Protein AF-A0A3Z9IPI2-F1 (afdb_monomer_lite)

Structure (mmCIF, N/CA/C/O backbone):
data_AF-A0A3Z9IPI2-F1
#
_entry.id   AF-A0A3Z9IPI2-F1
#
loop_
_atom_site.group_PDB
_atom_site.id
_atom_site.type_symbol
_atom_site.label_atom_id
_atom_site.label_alt_id
_atom_site.label_comp_id
_atom_site.label_asym_id
_atom_site.label_entity_id
_atom_site.label_seq_id
_atom_site.pdbx_PDB_ins_code
_atom_site.Cartn_x
_atom_site.Cartn_y
_atom_site.Cartn_z
_atom_site.occupancy
_atom_site.B_iso_or_equiv
_atom_site.auth_seq_id
_atom_site.auth_comp_id
_atom_site.auth_asym_id
_atom_site.auth_atom_id
_atom_site.pdbx_PDB_model_num
ATOM 1 N N . MET A 1 1 ? -36.699 -10.453 28.124 1.00 57.06 1 MET A N 1
ATOM 2 C CA . MET A 1 1 ? -35.575 -10.765 29.010 1.00 57.06 1 MET A CA 1
ATOM 3 C C . MET A 1 1 ? -35.566 -9.688 30.056 1.00 57.06 1 MET A C 1
ATOM 5 O O . MET A 1 1 ? -35.134 -8.573 29.776 1.00 57.06 1 MET A O 1
ATOM 9 N N . ASP A 1 2 ? -36.198 -9.991 31.180 1.00 74.12 2 ASP A N 1
ATOM 10 C CA . ASP A 1 2 ? -36.151 -9.128 32.355 1.00 74.12 2 ASP A CA 1
ATOM 11 C C . ASP A 1 2 ? -34.847 -9.438 33.110 1.00 74.12 2 ASP A C 1
ATOM 13 O O . ASP A 1 2 ? -34.292 -10.525 32.966 1.00 74.12 2 ASP A O 1
ATOM 17 N N . PHE A 1 3 ? -34.318 -8.503 33.904 1.00 66.81 3 PHE A N 1
ATOM 18 C CA . PHE A 1 3 ? -33.079 -8.728 34.677 1.00 66.81 3 PHE A CA 1
ATOM 19 C C . PHE A 1 3 ? -33.194 -9.870 35.711 1.00 66.81 3 PHE A C 1
ATOM 21 O O . PHE A 1 3 ? -32.184 -10.277 36.277 1.00 66.81 3 PHE A O 1
ATOM 28 N N . ASP A 1 4 ? -34.400 -10.401 35.919 1.00 78.38 4 ASP A N 1
ATOM 29 C CA . ASP A 1 4 ? -34.689 -11.570 36.752 1.00 78.38 4 ASP A CA 1
ATOM 30 C C . ASP A 1 4 ? -34.514 -12.914 36.000 1.00 78.38 4 ASP A C 1
ATOM 32 O O . ASP A 1 4 ? -34.610 -13.970 36.620 1.00 78.38 4 ASP A O 1
ATOM 36 N N . ASP A 1 5 ? -34.258 -12.895 34.682 1.00 83.44 5 ASP A N 1
ATOM 37 C CA . ASP A 1 5 ? -33.975 -14.093 33.863 1.00 83.44 5 ASP A CA 1
ATOM 38 C C . ASP A 1 5 ? -32.482 -14.501 33.886 1.00 83.44 5 ASP A C 1
ATOM 40 O O . ASP A 1 5 ? -32.097 -15.485 33.250 1.00 83.44 5 ASP A O 1
ATOM 44 N N . LEU A 1 6 ? -31.620 -13.749 34.585 1.00 80.38 6 LEU A N 1
ATOM 45 C CA . LEU A 1 6 ? -30.199 -14.079 3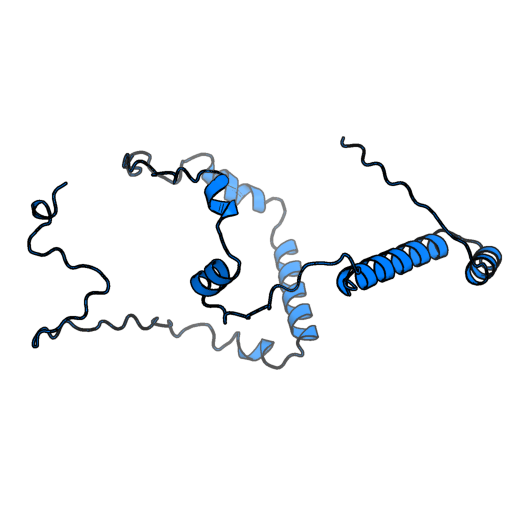4.740 1.00 80.38 6 LEU A CA 1
ATOM 46 C C . LEU A 1 6 ? -30.016 -15.175 35.805 1.00 80.38 6 LEU A C 1
ATOM 48 O O . LEU A 1 6 ? -30.617 -15.088 36.878 1.00 80.38 6 LEU A O 1
ATOM 52 N N . PRO A 1 7 ? -29.189 -16.202 35.543 1.00 81.94 7 PRO A N 1
ATOM 53 C CA . PRO A 1 7 ? -28.890 -17.216 36.544 1.00 81.94 7 PRO A CA 1
ATOM 54 C C . PRO A 1 7 ? -28.131 -16.594 37.731 1.00 81.94 7 PRO A C 1
ATOM 56 O O . PRO A 1 7 ? -27.409 -15.611 37.574 1.00 81.94 7 PRO A O 1
ATOM 59 N N . GLU A 1 8 ? -28.330 -17.138 38.937 1.00 73.94 8 GLU A N 1
ATOM 60 C CA . GLU A 1 8 ? -27.801 -16.564 40.192 1.00 73.94 8 GLU A CA 1
ATOM 61 C C . GLU A 1 8 ? -26.263 -16.490 40.245 1.00 73.94 8 GLU A C 1
ATOM 63 O O . GLU A 1 8 ? -25.717 -15.722 41.034 1.00 73.94 8 GLU A O 1
ATOM 68 N N . ASP A 1 9 ? -25.571 -17.269 39.415 1.00 76.69 9 ASP A N 1
ATOM 69 C CA . ASP A 1 9 ? -24.115 -17.304 39.259 1.00 76.69 9 ASP A CA 1
ATOM 70 C C . ASP A 1 9 ? -23.604 -16.441 38.091 1.00 76.69 9 ASP A C 1
ATOM 72 O O . ASP A 1 9 ? -22.409 -16.440 37.803 1.00 76.69 9 ASP A O 1
ATOM 76 N N . ALA A 1 10 ? -24.479 -15.688 37.416 1.00 79.88 10 ALA A N 1
ATOM 77 C CA . ALA A 1 10 ? -24.066 -14.753 36.379 1.00 79.88 10 ALA A CA 1
ATOM 78 C C . ALA A 1 10 ? -23.276 -13.588 36.990 1.00 79.88 10 ALA A C 1
ATOM 80 O O . ALA A 1 10 ? -23.817 -12.730 37.691 1.00 79.88 10 ALA A O 1
ATOM 81 N N . GLU A 1 11 ? -21.988 -13.519 36.667 1.00 76.62 11 GLU A N 1
ATOM 82 C CA . GLU A 1 11 ? -21.107 -12.433 37.077 1.00 76.62 11 GLU A CA 1
ATOM 83 C C . GLU A 1 11 ? -20.781 -11.523 35.889 1.00 76.62 11 GLU A C 1
ATOM 85 O O . GLU A 1 11 ? -20.404 -11.977 34.809 1.00 76.62 11 GLU A O 1
ATOM 90 N N . PHE A 1 12 ? -20.914 -10.209 36.078 1.00 76.25 12 PHE A N 1
ATOM 91 C CA . PHE A 1 12 ? -20.581 -9.237 35.038 1.00 76.25 12 PHE A CA 1
ATOM 92 C C . PHE A 1 12 ? -19.067 -8.998 34.979 1.00 76.25 12 PHE A C 1
ATOM 94 O O . PHE A 1 12 ? -18.446 -8.615 35.977 1.00 76.25 12 PHE A O 1
ATOM 101 N N . LEU A 1 13 ? -18.490 -9.137 33.783 1.00 69.00 13 LEU A N 1
ATOM 102 C CA . LEU A 1 13 ? -17.119 -8.715 33.491 1.00 69.00 13 LEU A CA 1
ATOM 103 C C . LEU A 1 13 ? -16.944 -7.224 33.832 1.00 69.00 13 LEU A C 1
ATOM 105 O O . LEU A 1 13 ? -17.722 -6.378 33.394 1.00 69.00 13 LEU A O 1
ATOM 109 N N . GLY A 1 14 ? -15.932 -6.908 34.643 1.00 64.06 14 GLY A N 1
ATOM 110 C CA . GLY A 1 14 ? -15.634 -5.545 35.100 1.00 64.06 14 GLY A CA 1
ATOM 111 C C . GLY A 1 14 ? -16.243 -5.149 36.451 1.00 64.06 14 GLY A C 1
ATOM 112 O O . GLY A 1 14 ? -15.967 -4.050 36.934 1.00 64.06 14 GLY A O 1
ATOM 113 N N . GLN A 1 15 ? -17.023 -6.015 37.111 1.00 75.25 15 GLN A N 1
ATOM 114 C CA . GLN A 1 15 ? -17.424 -5.760 38.497 1.00 75.25 15 GLN A CA 1
ATOM 115 C C . GLN A 1 15 ? -16.245 -5.964 39.454 1.00 75.25 15 GLN A C 1
ATOM 117 O O . GLN A 1 15 ? -15.692 -7.056 39.573 1.00 75.25 15 GLN A O 1
ATOM 122 N N . ALA A 1 16 ? -15.882 -4.903 40.177 1.00 65.88 16 ALA A N 1
ATOM 123 C CA . ALA A 1 16 ? -14.925 -4.987 41.270 1.00 65.88 16 ALA A CA 1
ATOM 124 C C . ALA A 1 16 ? -15.478 -5.913 42.364 1.00 65.88 16 ALA A C 1
ATOM 126 O O . ALA A 1 16 ? -16.497 -5.616 42.995 1.00 65.88 16 ALA A O 1
ATOM 127 N N . LYS A 1 17 ? -14.804 -7.045 42.584 1.00 71.00 17 LYS A N 1
ATOM 128 C CA . LYS A 1 17 ? -15.119 -7.996 43.652 1.00 71.00 17 LYS A CA 1
ATOM 129 C C . LYS A 1 17 ? -14.807 -7.357 45.002 1.00 71.00 17 LYS A C 1
ATOM 131 O O . LYS A 1 17 ? -13.679 -7.390 45.481 1.00 71.00 17 LYS A O 1
ATOM 136 N N . TYR A 1 18 ? -15.813 -6.758 45.625 1.00 55.59 18 TYR A N 1
ATOM 137 C CA . TYR A 1 18 ? -15.756 -6.384 47.033 1.00 55.59 18 TYR A CA 1
ATOM 138 C C . TYR A 1 18 ? -16.350 -7.523 47.849 1.00 55.59 18 TYR A C 1
ATOM 140 O O . TYR A 1 18 ? -17.496 -7.409 48.256 1.00 55.59 18 TYR A O 1
ATOM 148 N N . ASN A 1 19 ? -15.625 -8.630 48.018 1.00 50.12 19 ASN A N 1
ATOM 149 C CA . ASN A 1 19 ? -15.772 -9.530 49.164 1.00 50.12 19 ASN A CA 1
ATOM 150 C C . ASN A 1 19 ? -14.578 -10.491 49.234 1.00 50.12 19 ASN A C 1
ATOM 152 O O . ASN A 1 19 ? -14.117 -11.016 48.226 1.00 50.12 19 ASN A O 1
ATOM 156 N N . GLU A 1 20 ? -14.065 -10.631 50.451 1.00 52.72 20 GLU A N 1
ATOM 157 C CA . GLU A 1 20 ? -12.902 -11.420 50.846 1.00 52.72 20 GLU A CA 1
ATOM 158 C C . GLU A 1 20 ? -13.179 -12.931 50.733 1.00 52.72 20 GLU A C 1
ATOM 160 O O . GLU A 1 20 ? -14.292 -13.376 51.003 1.00 52.72 20 GLU A O 1
ATOM 165 N N . GLU A 1 21 ? -12.127 -13.695 50.412 1.00 48.34 21 GLU A N 1
ATOM 166 C CA . GLU A 1 21 ? -12.046 -15.170 50.411 1.00 48.34 21 GLU A CA 1
ATOM 167 C C . GLU A 1 21 ? -12.639 -15.918 49.200 1.00 48.34 21 GLU A C 1
ATOM 169 O O . GLU A 1 21 ? -13.504 -16.779 49.326 1.00 48.34 21 GLU A O 1
ATOM 174 N N . SER A 1 22 ? -12.046 -15.714 48.024 1.00 46.75 22 SER A N 1
ATOM 175 C CA . SER A 1 22 ? -11.887 -16.806 47.058 1.00 46.75 22 SER A CA 1
ATOM 176 C C . SER A 1 22 ? -10.495 -16.725 46.449 1.00 46.75 22 SER A C 1
ATOM 178 O O . SER A 1 22 ? -10.200 -15.919 45.570 1.00 46.75 22 SER A O 1
ATOM 180 N N . GLU A 1 23 ? -9.624 -17.561 46.997 1.00 47.50 23 GLU A N 1
ATOM 181 C CA . GLU A 1 23 ? -8.324 -17.951 46.470 1.00 47.50 23 GLU A CA 1
ATOM 182 C C . GLU A 1 23 ? -8.559 -18.774 45.187 1.00 47.50 23 GLU A C 1
ATOM 184 O O . GLU A 1 23 ? -8.281 -19.967 45.126 1.00 47.50 23 GLU A O 1
ATOM 189 N N . GLU A 1 24 ? -9.166 -18.157 44.171 1.00 49.09 24 GLU A N 1
ATOM 190 C CA . GLU A 1 24 ? -9.170 -18.695 42.819 1.00 49.09 24 GLU A CA 1
ATOM 191 C C . GLU A 1 24 ? -7.861 -18.265 42.188 1.00 49.09 24 GLU A C 1
ATOM 193 O O . GLU A 1 24 ? -7.643 -17.105 41.841 1.00 49.09 24 GLU A O 1
ATOM 198 N N . VAL A 1 25 ? -6.958 -19.241 42.197 1.00 48.62 25 VAL A N 1
ATOM 199 C CA . VAL A 1 25 ? -5.714 -19.318 41.450 1.00 48.62 25 VAL A CA 1
ATOM 200 C C . VAL A 1 25 ? -5.831 -18.447 40.204 1.00 48.62 25 VAL A C 1
ATOM 202 O O . VAL A 1 25 ? -6.473 -18.819 39.225 1.00 48.62 25 VAL A O 1
ATOM 205 N N . LEU A 1 26 ? -5.193 -17.277 40.259 1.00 49.31 26 LEU A N 1
ATOM 206 C CA . LEU A 1 26 ? -4.694 -16.628 39.065 1.00 49.31 26 LEU A CA 1
ATOM 207 C C . LEU A 1 26 ? -3.731 -17.649 38.456 1.00 49.31 26 LEU A C 1
ATOM 209 O O . LEU A 1 26 ? -2.540 -17.653 38.764 1.00 49.31 26 LEU A O 1
ATOM 213 N N . GLU A 1 27 ? -4.252 -18.565 37.639 1.00 51.34 27 GLU A N 1
ATOM 214 C CA . GLU A 1 27 ? -3.486 -19.115 36.535 1.00 51.34 27 GLU A CA 1
ATOM 215 C C . GLU A 1 27 ? -3.218 -17.908 35.650 1.00 51.34 27 GLU A C 1
ATOM 217 O O . GLU A 1 27 ? -3.956 -17.557 34.733 1.00 51.34 27 GLU A O 1
ATOM 222 N N . GLU A 1 28 ? -2.189 -17.176 36.064 1.00 47.09 28 GLU A N 1
ATOM 223 C CA . GLU A 1 28 ? -1.481 -16.201 35.284 1.00 47.09 28 GLU A CA 1
ATOM 224 C C . GLU A 1 28 ? -1.054 -16.993 34.049 1.00 47.09 28 GLU A C 1
ATOM 226 O O . GLU A 1 28 ? -0.053 -17.712 34.068 1.00 47.09 28 GLU A O 1
ATOM 231 N N . PHE A 1 29 ? -1.871 -16.941 32.991 1.00 49.88 29 PHE A N 1
ATOM 232 C CA . PHE A 1 29 ? -1.493 -17.358 31.648 1.00 49.88 29 PHE A CA 1
ATOM 233 C C . PHE A 1 29 ? -0.414 -16.384 31.173 1.00 49.88 29 PHE A C 1
ATOM 235 O O . PHE A 1 29 ? -0.602 -15.565 30.276 1.00 49.88 29 PHE A O 1
ATOM 242 N N . THR A 1 30 ? 0.730 -16.438 31.845 1.00 54.62 30 THR A N 1
ATOM 243 C CA . THR A 1 30 ? 1.979 -15.965 31.302 1.00 54.62 30 THR A CA 1
ATOM 244 C C . THR A 1 30 ? 2.236 -16.856 30.094 1.00 54.62 30 THR A C 1
ATOM 246 O O . THR A 1 30 ? 2.129 -18.082 30.210 1.00 54.62 30 THR A O 1
ATOM 249 N N . PRO A 1 31 ? 2.469 -16.279 28.907 1.00 57.41 31 PRO A N 1
ATOM 250 C CA . PRO A 1 31 ? 2.804 -17.078 27.744 1.00 57.41 31 PRO A CA 1
ATOM 251 C C . PRO A 1 31 ? 4.009 -17.953 28.100 1.00 57.41 31 PRO A C 1
ATOM 253 O O . PRO A 1 31 ? 5.092 -17.446 28.396 1.00 57.41 31 PRO A O 1
ATOM 256 N N . VAL A 1 32 ? 3.799 -19.270 28.126 1.00 64.81 32 VAL A N 1
ATOM 257 C CA . VAL A 1 32 ? 4.884 -20.241 28.243 1.00 64.81 32 VAL A CA 1
ATOM 258 C C . VAL A 1 32 ? 5.595 -20.221 26.901 1.00 64.81 32 VAL A C 1
ATOM 260 O O . VAL A 1 32 ? 5.095 -20.755 25.914 1.00 64.81 32 VAL A O 1
ATOM 263 N N . VAL A 1 33 ? 6.734 -19.536 26.859 1.00 62.03 33 VAL A N 1
ATOM 264 C CA . VAL A 1 33 ? 7.689 -19.670 25.763 1.00 62.03 33 VAL A CA 1
ATOM 265 C C . VAL A 1 33 ? 8.272 -21.072 25.888 1.00 62.03 33 VAL A C 1
ATOM 267 O O . VAL A 1 33 ? 8.915 -21.388 26.889 1.00 62.03 33 VAL A O 1
ATOM 270 N N . GLU A 1 34 ? 7.995 -21.934 24.913 1.00 55.25 34 GLU A N 1
ATOM 271 C CA . GLU A 1 34 ? 8.754 -23.170 24.753 1.00 55.25 34 GLU A CA 1
ATOM 272 C C . GLU A 1 34 ? 10.218 -22.772 24.493 1.00 55.25 34 GLU A C 1
ATOM 274 O O . GLU A 1 34 ? 10.551 -22.246 23.432 1.00 55.25 34 GLU A O 1
ATOM 279 N N . GLU A 1 35 ? 11.093 -22.962 25.486 1.00 57.84 35 GLU A N 1
ATOM 280 C CA . GLU A 1 35 ? 12.538 -23.015 25.261 1.00 57.84 35 GLU A CA 1
ATOM 281 C C . GLU A 1 35 ? 12.810 -24.270 24.431 1.00 57.84 35 GLU A C 1
ATOM 283 O O . GLU A 1 35 ? 12.898 -25.363 24.981 1.00 57.84 35 GLU A O 1
ATOM 288 N N . ASP A 1 36 ? 12.845 -24.126 23.108 1.00 51.72 36 ASP A N 1
ATOM 289 C CA . ASP A 1 36 ? 13.863 -24.740 22.255 1.00 51.72 36 ASP A CA 1
ATOM 290 C C . ASP A 1 36 ? 13.687 -24.287 20.791 1.00 51.72 36 ASP A C 1
ATOM 292 O O . ASP A 1 36 ? 12.584 -24.293 20.257 1.00 51.72 36 ASP A O 1
ATOM 296 N N . VAL A 1 37 ? 14.824 -23.949 20.158 1.00 51.19 37 VAL A N 1
ATOM 297 C CA . VAL A 1 37 ? 15.099 -23.521 18.759 1.00 51.19 37 VAL A CA 1
ATOM 298 C C . VAL A 1 37 ? 15.124 -22.028 18.375 1.00 51.19 37 VAL A C 1
ATOM 300 O O . VAL A 1 37 ? 15.155 -21.731 17.183 1.00 51.19 37 VAL A O 1
ATOM 303 N N . GLN A 1 38 ? 15.236 -21.077 19.310 1.00 47.78 38 GLN A N 1
ATOM 304 C CA . GLN A 1 38 ? 15.584 -19.679 18.947 1.00 47.78 38 GLN A CA 1
ATOM 305 C C . GLN A 1 38 ? 17.039 -19.273 19.224 1.00 47.78 38 GLN A C 1
ATOM 307 O O . GLN A 1 38 ? 17.545 -18.369 18.559 1.00 47.78 38 GLN A O 1
ATOM 312 N N . ASP A 1 39 ? 17.761 -19.994 20.085 1.00 46.78 39 ASP A N 1
ATOM 313 C CA . ASP A 1 39 ? 19.138 -19.630 20.462 1.00 46.78 39 ASP A CA 1
ATOM 314 C C . ASP A 1 39 ? 20.170 -19.731 19.318 1.00 46.78 39 ASP A C 1
ATOM 316 O O . ASP A 1 39 ? 21.265 -19.187 19.434 1.00 46.78 39 ASP A O 1
ATOM 320 N N . GLU A 1 40 ? 19.848 -20.381 18.192 1.00 50.16 40 GLU A N 1
ATOM 321 C CA . GLU A 1 40 ? 20.731 -20.410 17.011 1.00 50.16 40 GLU A CA 1
ATOM 322 C C . GLU A 1 40 ? 20.325 -19.428 15.895 1.00 50.16 40 GLU A C 1
ATOM 324 O O . GLU A 1 40 ? 21.133 -19.179 14.999 1.00 50.16 40 GLU A O 1
ATOM 329 N N . MET A 1 41 ? 19.121 -18.835 15.929 1.00 51.50 41 MET A N 1
ATOM 330 C CA . MET A 1 41 ? 18.674 -17.878 14.896 1.00 51.50 41 MET A CA 1
ATOM 331 C C . MET A 1 41 ? 18.856 -16.409 15.301 1.00 51.50 41 MET A C 1
ATOM 333 O O . MET A 1 41 ? 19.066 -15.559 14.431 1.00 51.50 41 MET A O 1
ATOM 337 N N . ASP A 1 42 ? 18.844 -16.105 16.601 1.00 49.47 42 ASP A N 1
ATOM 338 C CA . ASP A 1 42 ? 18.964 -14.726 17.096 1.00 49.47 42 ASP A CA 1
ATOM 339 C C . ASP A 1 42 ? 20.399 -14.170 17.037 1.00 49.47 42 ASP A C 1
ATOM 341 O O . ASP A 1 42 ? 20.606 -12.956 16.966 1.00 49.47 42 ASP A O 1
ATOM 345 N N . ASP A 1 43 ? 21.420 -15.030 17.003 1.00 52.75 43 ASP A N 1
ATOM 346 C CA . ASP A 1 43 ? 22.822 -14.586 17.057 1.00 52.75 43 ASP A CA 1
ATOM 347 C C . ASP A 1 43 ? 23.389 -14.189 15.672 1.00 52.75 43 ASP A C 1
ATOM 349 O O . ASP A 1 43 ? 24.386 -13.466 15.581 1.00 52.75 43 ASP A O 1
ATOM 353 N N . PHE A 1 44 ? 22.742 -14.609 14.572 1.00 55.56 44 PHE A N 1
ATOM 354 C CA . PHE A 1 44 ? 23.207 -14.315 13.206 1.00 55.56 44 PHE A CA 1
ATOM 355 C C . PHE A 1 44 ? 22.700 -12.965 12.674 1.00 55.56 44 PHE A C 1
ATOM 357 O O . PHE A 1 44 ? 23.429 -12.255 11.982 1.00 55.56 44 PHE A O 1
ATOM 364 N N . THR A 1 45 ? 21.473 -12.573 13.030 1.00 56.91 45 THR A N 1
ATOM 365 C CA . THR A 1 45 ? 20.823 -11.355 12.509 1.00 56.91 45 THR A CA 1
ATOM 366 C C . THR A 1 45 ? 21.014 -10.131 13.410 1.00 56.91 45 THR A C 1
ATOM 368 O O . THR A 1 45 ? 21.037 -9.003 12.918 1.00 56.91 45 THR A O 1
ATOM 371 N N . SER A 1 46 ? 21.238 -10.330 14.713 1.00 62.81 46 SER A N 1
ATOM 372 C 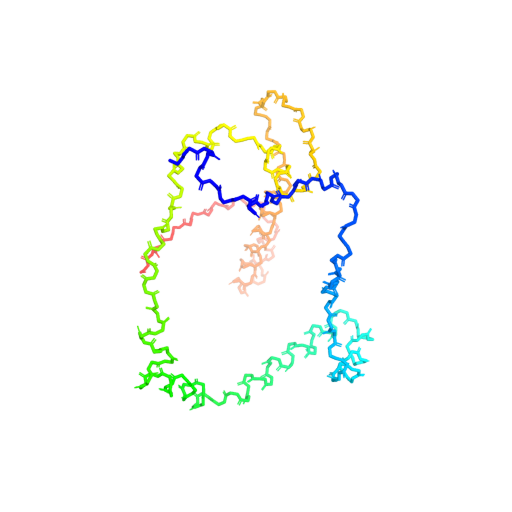CA . SER A 1 46 ? 21.332 -9.254 15.715 1.00 62.81 46 SER A CA 1
ATOM 373 C C . SER A 1 46 ? 22.587 -8.373 15.613 1.00 62.81 46 SER A C 1
ATOM 375 O O . SER A 1 46 ? 22.630 -7.288 16.195 1.00 62.81 46 SER A O 1
ATOM 377 N N . ASN A 1 47 ? 23.605 -8.797 14.853 1.00 69.12 47 ASN A N 1
ATOM 378 C CA . ASN A 1 47 ? 24.858 -8.054 14.653 1.00 69.12 47 ASN A CA 1
ATOM 379 C C . ASN A 1 47 ? 24.973 -7.375 13.272 1.00 69.12 47 ASN A C 1
ATOM 381 O O . ASN A 1 47 ? 25.989 -6.732 12.987 1.00 69.12 47 ASN A O 1
ATOM 385 N N . LEU A 1 48 ? 23.966 -7.510 12.404 1.00 71.62 48 LEU A N 1
ATOM 386 C CA . LEU A 1 48 ? 23.974 -6.932 11.060 1.00 71.62 48 LEU A CA 1
ATOM 387 C C . LEU A 1 48 ? 23.416 -5.503 11.063 1.00 71.62 48 LEU A C 1
ATOM 389 O O . LEU A 1 48 ? 22.576 -5.126 11.877 1.00 71.62 48 LEU A O 1
ATOM 393 N N . SER A 1 49 ? 23.888 -4.672 10.128 1.00 85.31 49 SER A N 1
ATOM 394 C CA . SER A 1 49 ? 23.223 -3.396 9.847 1.00 85.31 49 SER A CA 1
ATOM 395 C C . SER A 1 49 ? 21.804 -3.672 9.347 1.00 85.31 49 SER A C 1
ATOM 397 O O . SER A 1 49 ? 21.606 -4.643 8.626 1.00 85.31 49 SER A O 1
ATOM 399 N N . THR A 1 50 ? 20.835 -2.793 9.621 1.00 86.50 50 THR A N 1
ATOM 400 C CA . THR A 1 50 ? 19.458 -2.911 9.097 1.00 86.50 50 THR A CA 1
ATOM 401 C C . THR A 1 50 ? 19.426 -3.176 7.587 1.00 86.50 50 THR A C 1
ATOM 403 O O . THR A 1 50 ? 18.615 -3.959 7.108 1.00 86.50 50 THR A O 1
ATOM 406 N N . GLN A 1 51 ? 20.342 -2.572 6.821 1.00 91.00 51 GLN A N 1
ATOM 407 C CA . GLN A 1 51 ? 20.441 -2.817 5.381 1.00 91.00 51 GLN A CA 1
ATOM 408 C C . GLN A 1 51 ? 20.930 -4.239 5.051 1.00 91.00 51 GLN A C 1
ATOM 410 O O . GLN A 1 51 ? 20.465 -4.833 4.080 1.00 91.00 51 GLN A O 1
ATOM 415 N N . ASP A 1 52 ? 21.866 -4.776 5.833 1.00 89.69 52 ASP A N 1
ATOM 416 C CA . ASP A 1 52 ? 22.394 -6.129 5.646 1.00 89.69 52 ASP A CA 1
ATOM 417 C C . ASP A 1 52 ? 21.383 -7.184 6.113 1.00 89.69 52 ASP A C 1
ATOM 419 O O . ASP A 1 52 ? 21.221 -8.195 5.439 1.00 89.69 52 ASP A O 1
ATOM 423 N N . GLN A 1 53 ? 20.629 -6.897 7.177 1.00 92.31 53 GLN A N 1
ATOM 424 C CA . GLN A 1 53 ? 19.506 -7.715 7.634 1.00 92.31 53 GLN A CA 1
ATOM 425 C C . GLN A 1 53 ? 18.440 -7.853 6.538 1.00 92.31 53 GLN A C 1
ATOM 427 O O . GLN A 1 53 ? 18.092 -8.967 6.161 1.00 92.31 53 GLN A O 1
ATOM 432 N N . ILE A 1 54 ? 18.003 -6.732 5.948 1.00 90.81 54 ILE A N 1
ATOM 433 C CA . ILE A 1 54 ? 17.039 -6.738 4.832 1.00 90.81 54 ILE A CA 1
ATOM 434 C C . ILE A 1 54 ? 17.592 -7.523 3.635 1.00 90.81 54 ILE A C 1
ATOM 436 O O . ILE A 1 54 ? 16.859 -8.223 2.943 1.00 90.81 54 ILE A O 1
ATOM 440 N N . LYS A 1 55 ? 18.894 -7.409 3.358 1.00 92.75 55 LYS A N 1
ATOM 441 C CA . LYS A 1 55 ? 19.527 -8.101 2.232 1.00 92.75 55 LYS A CA 1
ATOM 442 C C . LYS A 1 55 ? 19.582 -9.613 2.434 1.00 92.75 55 LYS A C 1
ATOM 444 O O . LYS A 1 55 ? 19.405 -10.351 1.469 1.00 92.75 55 LYS A O 1
ATOM 449 N N . GLU A 1 56 ? 19.862 -10.054 3.652 1.00 87.12 56 GLU A N 1
ATOM 450 C CA . GLU A 1 56 ? 19.881 -11.467 4.009 1.00 87.12 56 GLU A CA 1
ATOM 451 C C . GLU A 1 56 ? 18.472 -12.064 3.988 1.00 87.12 56 GLU A C 1
ATOM 453 O O . GLU A 1 56 ? 18.270 -13.116 3.389 1.00 87.12 56 GLU A O 1
ATOM 458 N N . GLU A 1 57 ? 17.480 -11.343 4.510 1.00 86.31 57 GLU A N 1
ATOM 459 C CA . GLU A 1 57 ? 16.071 -11.740 4.449 1.00 86.31 57 GLU A CA 1
ATOM 460 C C . GLU A 1 57 ? 15.565 -11.855 2.997 1.00 86.31 57 GLU A C 1
ATOM 462 O O . GLU A 1 57 ? 14.967 -12.860 2.616 1.00 86.31 57 GLU A O 1
ATOM 467 N N . LEU A 1 58 ? 15.881 -10.878 2.136 1.00 89.75 58 LEU A N 1
ATOM 468 C CA . LEU A 1 58 ? 15.536 -10.938 0.709 1.00 89.75 58 LEU A CA 1
ATOM 469 C C . LEU A 1 58 ? 16.220 -12.102 -0.020 1.00 89.75 58 LEU A C 1
ATOM 471 O O . LEU A 1 58 ? 15.631 -12.674 -0.934 1.00 89.75 58 LEU A O 1
ATOM 475 N N . ALA A 1 59 ? 17.448 -12.461 0.365 1.00 86.69 59 ALA A N 1
ATOM 476 C CA . ALA A 1 59 ? 18.143 -13.609 -0.212 1.00 86.69 59 ALA A CA 1
ATOM 477 C C . ALA A 1 59 ? 17.486 -14.941 0.190 1.00 86.69 59 ALA A C 1
ATOM 479 O O . ALA A 1 59 ? 17.413 -15.848 -0.636 1.00 86.69 59 ALA A O 1
ATOM 480 N N . GLN A 1 60 ? 16.964 -15.043 1.417 1.00 86.25 60 GLN A N 1
ATOM 481 C CA . GLN A 1 60 ? 16.203 -16.212 1.871 1.00 86.25 60 GLN A CA 1
ATOM 482 C C . GLN A 1 60 ? 14.880 -16.364 1.107 1.00 86.25 60 GLN A C 1
ATOM 484 O O . GLN A 1 60 ? 14.508 -17.476 0.738 1.00 86.25 60 GLN A O 1
ATOM 489 N N . LEU A 1 61 ? 14.185 -15.258 0.814 1.00 84.25 61 LEU A N 1
ATOM 490 C CA . LEU A 1 61 ? 12.972 -15.281 -0.014 1.00 84.25 61 LEU A CA 1
ATOM 491 C C . LEU A 1 61 ? 13.256 -15.723 -1.458 1.00 84.25 61 LEU A C 1
ATOM 493 O O . LEU A 1 61 ? 12.473 -16.484 -2.020 1.00 84.25 61 LEU A O 1
ATOM 497 N N . ASP A 1 62 ? 14.377 -15.285 -2.040 1.00 81.06 62 ASP A N 1
ATOM 498 C CA . ASP A 1 62 ? 14.801 -15.708 -3.381 1.00 81.06 62 ASP A CA 1
ATOM 499 C C . ASP A 1 62 ? 15.124 -17.217 -3.394 1.00 81.06 62 ASP A C 1
ATOM 501 O O . ASP A 1 62 ? 14.684 -17.938 -4.284 1.00 81.06 62 ASP A O 1
ATOM 505 N N . GLU A 1 63 ? 15.804 -17.744 -2.365 1.00 78.69 63 GLU A N 1
ATOM 506 C CA . GLU A 1 63 ? 16.055 -19.189 -2.215 1.00 78.69 63 GLU A CA 1
ATOM 507 C C . GLU A 1 63 ? 14.761 -20.011 -2.075 1.00 78.69 63 GLU A C 1
ATOM 509 O O . GLU A 1 63 ? 14.642 -21.076 -2.687 1.00 78.69 63 GLU A O 1
ATOM 514 N N . LEU A 1 64 ? 13.770 -19.513 -1.326 1.00 74.06 64 LEU A N 1
ATOM 515 C CA . LEU A 1 64 ? 12.451 -20.145 -1.215 1.00 74.06 64 LEU A CA 1
ATOM 516 C C . LEU A 1 64 ? 11.722 -20.204 -2.568 1.00 74.06 64 LEU A C 1
ATOM 518 O O . LEU A 1 64 ? 11.067 -21.210 -2.853 1.00 74.06 64 LEU A O 1
ATOM 522 N N . ASP A 1 65 ? 11.875 -19.186 -3.419 1.00 68.38 65 ASP A N 1
ATOM 523 C CA . ASP A 1 65 ? 11.280 -19.150 -4.764 1.00 68.38 65 ASP A CA 1
ATOM 524 C C . ASP A 1 65 ? 11.928 -20.184 -5.706 1.00 68.38 65 ASP A C 1
ATOM 526 O O . ASP A 1 65 ? 11.245 -20.829 -6.499 1.00 68.38 65 ASP A O 1
ATOM 530 N N . TYR A 1 66 ? 13.234 -20.450 -5.559 1.00 66.00 66 TYR A N 1
ATOM 531 C CA . TYR A 1 66 ? 13.905 -21.545 -6.280 1.00 66.00 66 TYR A CA 1
ATOM 532 C C . TYR A 1 66 ? 13.617 -22.941 -5.700 1.00 66.00 66 TYR A C 1
ATOM 534 O O . TYR A 1 66 ? 13.769 -23.934 -6.413 1.00 66.00 66 TYR A O 1
ATOM 542 N N . GLY A 1 67 ? 13.237 -23.047 -4.420 1.00 59.09 67 GLY A N 1
ATOM 543 C CA . GLY A 1 67 ? 12.879 -24.311 -3.761 1.00 59.09 67 GLY A CA 1
ATOM 544 C C . GLY A 1 67 ? 11.464 -24.804 -4.087 1.00 59.09 67 GLY A C 1
ATOM 545 O O . GLY A 1 67 ? 11.173 -25.999 -3.967 1.00 59.09 67 GLY A O 1
ATOM 546 N N . ILE A 1 68 ? 10.589 -23.903 -4.535 1.00 58.75 68 ILE A N 1
ATOM 547 C CA . ILE A 1 68 ? 9.263 -24.222 -5.059 1.00 58.75 68 ILE A CA 1
ATOM 548 C C . ILE A 1 68 ? 9.390 -24.380 -6.575 1.00 58.75 68 ILE A C 1
ATOM 550 O O . ILE A 1 68 ? 9.099 -23.479 -7.358 1.00 58.75 68 ILE A O 1
ATOM 554 N N . ASP A 1 69 ? 9.794 -25.573 -7.016 1.00 59.44 69 ASP A N 1
ATOM 555 C CA . ASP A 1 69 ? 9.545 -25.974 -8.400 1.00 59.44 69 ASP A CA 1
ATOM 556 C C . ASP A 1 69 ? 8.052 -25.728 -8.696 1.00 59.44 69 ASP A C 1
ATOM 558 O O . ASP A 1 69 ? 7.180 -26.177 -7.938 1.00 59.44 69 ASP A O 1
ATOM 562 N N . SER A 1 70 ? 7.733 -25.040 -9.799 1.00 58.53 70 SER A N 1
ATOM 563 C CA . SER A 1 70 ? 6.350 -24.710 -10.206 1.00 58.53 70 SER A CA 1
ATOM 564 C C . SER A 1 70 ? 5.406 -25.920 -10.235 1.00 58.53 70 SER A C 1
ATOM 566 O O . SER A 1 70 ? 4.186 -25.778 -10.187 1.00 58.53 70 SER A O 1
ATOM 568 N N . ASP A 1 71 ? 5.978 -27.121 -10.300 1.00 57.44 71 ASP A N 1
ATOM 569 C CA . ASP A 1 71 ? 5.291 -28.406 -10.353 1.00 57.44 71 ASP A CA 1
ATOM 570 C C . ASP A 1 71 ? 4.858 -28.944 -8.971 1.00 57.44 71 ASP A C 1
ATOM 572 O O . ASP A 1 71 ? 4.063 -29.888 -8.912 1.00 57.44 71 ASP A O 1
ATOM 576 N N . ASN A 1 72 ? 5.361 -28.383 -7.862 1.00 56.22 72 ASN A N 1
ATOM 577 C CA . ASN A 1 72 ? 4.983 -28.758 -6.492 1.00 56.22 72 ASN A CA 1
ATOM 578 C C . ASN A 1 72 ? 4.045 -27.750 -5.813 1.00 56.22 72 ASN A C 1
ATOM 580 O O . ASN A 1 72 ? 3.278 -28.170 -4.949 1.00 56.22 72 ASN A O 1
ATOM 584 N N . SER A 1 73 ? 4.025 -26.470 -6.214 1.00 57.06 73 SER A N 1
ATOM 585 C CA . SER A 1 73 ? 3.116 -25.486 -5.591 1.00 57.06 73 SER A CA 1
ATOM 586 C C . SER A 1 73 ? 1.639 -25.827 -5.821 1.00 57.06 73 SER A C 1
ATOM 588 O O . SER A 1 73 ? 0.813 -25.681 -4.924 1.00 57.06 73 SER A O 1
ATOM 590 N N . SER A 1 74 ? 1.308 -26.363 -7.003 1.00 56.53 74 SER A N 1
ATOM 591 C CA . SER A 1 74 ? -0.062 -26.780 -7.321 1.00 56.53 74 SER A CA 1
ATOM 592 C C . SER A 1 74 ? -0.452 -28.101 -6.657 1.00 56.53 74 SER A C 1
ATOM 594 O O . SER A 1 74 ? -1.599 -28.241 -6.255 1.00 56.53 74 SER A O 1
ATOM 596 N N . LYS A 1 75 ? 0.471 -29.060 -6.482 1.00 58.94 75 LYS A N 1
ATOM 597 C CA . LYS A 1 75 ? 0.135 -30.382 -5.910 1.00 58.94 75 LYS A CA 1
ATOM 598 C C . LYS A 1 75 ? -0.344 -30.305 -4.465 1.00 58.94 75 LYS A C 1
ATOM 600 O O . LYS A 1 75 ? -1.288 -30.999 -4.120 1.00 58.94 75 LYS A O 1
ATOM 605 N N . VAL A 1 76 ? 0.254 -29.425 -3.660 1.00 60.56 76 VAL A N 1
ATOM 606 C CA . VAL A 1 76 ? -0.148 -29.242 -2.255 1.00 60.56 76 VAL A CA 1
ATOM 607 C C . VAL A 1 76 ? -1.605 -28.783 -2.152 1.00 60.56 76 VAL A C 1
ATOM 609 O O . VAL A 1 76 ? -2.296 -29.176 -1.226 1.00 60.56 76 VAL A O 1
ATOM 612 N N . LEU A 1 77 ? -2.094 -27.994 -3.115 1.00 63.69 77 LEU A N 1
ATOM 613 C CA . LEU A 1 77 ? -3.482 -27.523 -3.150 1.00 63.69 77 LEU A CA 1
ATOM 614 C C . LEU A 1 77 ? -4.438 -28.481 -3.877 1.00 63.69 77 LEU A C 1
ATOM 616 O O . LEU A 1 77 ? -5.635 -28.432 -3.609 1.00 63.69 77 LEU A O 1
ATOM 620 N N . GLU A 1 78 ? -3.952 -29.329 -4.792 1.00 64.31 78 GLU A N 1
ATOM 621 C CA . GLU A 1 78 ? -4.770 -30.374 -5.434 1.00 64.31 78 GLU A CA 1
ATOM 622 C C . GLU A 1 78 ? -5.209 -31.444 -4.421 1.00 64.31 78 GLU A C 1
ATOM 624 O O . GLU A 1 78 ? -6.365 -31.858 -4.458 1.00 64.31 78 GLU A O 1
ATOM 629 N N . ASP A 1 79 ? -4.347 -31.818 -3.467 1.00 65.12 79 ASP A N 1
ATOM 630 C CA . ASP A 1 79 ? -4.668 -32.820 -2.436 1.00 65.12 79 ASP A CA 1
ATOM 631 C C . ASP A 1 79 ? -5.856 -32.398 -1.537 1.00 65.12 79 ASP A C 1
ATOM 633 O O . ASP A 1 79 ? -6.563 -33.250 -1.003 1.00 65.12 79 ASP A O 1
ATOM 637 N N . PHE A 1 80 ? -6.135 -31.092 -1.420 1.00 66.06 80 PHE A N 1
ATOM 638 C CA . PHE A 1 80 ? -7.272 -30.543 -0.665 1.00 66.06 80 PHE A CA 1
ATOM 639 C C . PHE A 1 80 ? -8.543 -30.313 -1.504 1.00 66.06 80 PHE A C 1
ATOM 641 O O . PHE A 1 80 ? -9.548 -29.838 -0.975 1.00 66.06 80 PHE A O 1
ATOM 648 N N . LYS A 1 81 ? -8.525 -30.600 -2.815 1.00 67.75 81 LYS A N 1
ATOM 649 C CA . LYS A 1 81 ? -9.714 -30.460 -3.680 1.00 67.75 81 LYS A CA 1
ATOM 650 C C . LYS A 1 81 ? -10.624 -31.680 -3.651 1.00 67.75 81 LYS A C 1
ATOM 652 O O . LYS A 1 81 ? -11.828 -31.532 -3.852 1.00 67.75 81 LYS A O 1
ATOM 657 N N . ASP A 1 82 ? -10.048 -32.862 -3.457 1.00 72.56 82 ASP A N 1
ATOM 658 C C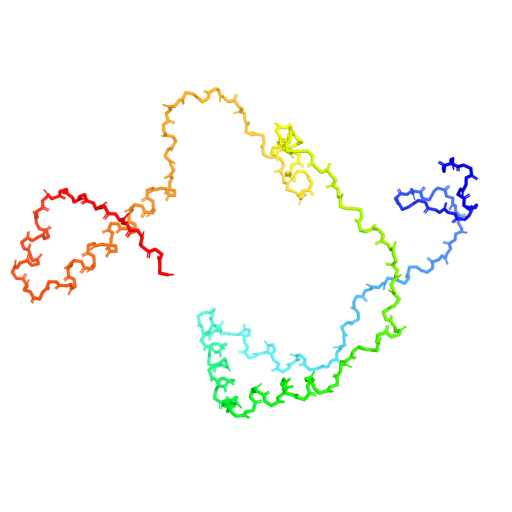A . ASP A 1 82 ? -10.773 -34.128 -3.577 1.00 72.56 82 ASP A CA 1
ATOM 659 C C . ASP A 1 82 ? -11.527 -34.510 -2.293 1.00 72.56 82 ASP A C 1
ATOM 661 O O . ASP A 1 82 ? -12.518 -35.240 -2.365 1.00 72.56 82 ASP A O 1
ATOM 665 N N . GLU A 1 83 ? -11.115 -33.988 -1.133 1.00 66.94 83 GLU A N 1
ATOM 666 C CA . GLU A 1 83 ? -11.764 -34.256 0.151 1.00 66.94 83 GLU A CA 1
ATOM 667 C C . GLU A 1 83 ? -11.926 -32.947 0.946 1.00 66.94 83 GLU A C 1
ATOM 669 O O . GLU A 1 83 ? -10.930 -32.273 1.225 1.00 66.94 83 GLU A O 1
ATOM 674 N N . PRO A 1 84 ? -13.164 -32.529 1.287 1.00 68.69 84 PRO A N 1
ATOM 675 C CA . PRO A 1 84 ? -13.367 -31.359 2.128 1.00 68.69 84 PRO A CA 1
ATOM 676 C C . PRO A 1 84 ? -12.701 -31.605 3.485 1.00 68.69 84 PRO A C 1
ATOM 678 O O . PRO A 1 84 ? -12.973 -32.593 4.159 1.00 68.69 84 PRO A O 1
ATOM 681 N N . ILE A 1 85 ? -11.813 -30.692 3.879 1.00 70.50 85 ILE A N 1
ATOM 682 C CA . ILE A 1 85 ? -11.019 -30.779 5.119 1.00 70.50 85 ILE A CA 1
ATOM 683 C C . ILE A 1 85 ? -11.918 -30.684 6.369 1.00 70.50 85 ILE A C 1
ATOM 685 O O . ILE A 1 85 ? -11.511 -31.048 7.469 1.00 70.50 85 ILE A O 1
ATOM 689 N N . LEU A 1 86 ? -13.143 -30.183 6.197 1.00 66.81 86 LEU A N 1
ATOM 690 C CA . LEU A 1 86 ? -14.130 -29.980 7.248 1.00 66.81 86 LEU A CA 1
ATOM 691 C C . LEU A 1 86 ? -15.284 -30.973 7.061 1.00 66.81 86 LEU A C 1
ATOM 693 O O . LEU A 1 86 ? -15.860 -31.053 5.976 1.00 66.81 86 LEU A O 1
ATOM 697 N N . ASP A 1 87 ? -15.620 -31.724 8.114 1.00 67.12 87 ASP A N 1
ATOM 698 C CA . ASP A 1 87 ? -16.830 -32.550 8.144 1.00 67.12 87 ASP A CA 1
ATOM 699 C C . ASP A 1 87 ? -18.033 -31.615 8.315 1.00 67.12 87 ASP A C 1
ATOM 701 O O . ASP A 1 87 ? -18.191 -30.969 9.352 1.00 67.12 87 ASP A O 1
ATOM 705 N N . ASP A 1 88 ? -18.904 -31.546 7.306 1.00 63.00 88 ASP A N 1
ATOM 706 C CA . ASP A 1 88 ? -20.123 -30.723 7.324 1.00 63.00 88 ASP A CA 1
ATOM 707 C C . ASP A 1 88 ? -21.053 -31.047 8.515 1.00 63.00 88 ASP A C 1
ATOM 709 O O . ASP A 1 88 ? -21.999 -30.310 8.786 1.00 63.00 88 ASP A O 1
ATOM 713 N N . LYS A 1 89 ? -20.818 -32.156 9.232 1.00 65.44 89 LYS A N 1
ATOM 714 C CA . LYS A 1 89 ? -21.514 -32.501 10.481 1.00 65.44 89 LYS A CA 1
ATOM 715 C C . LYS A 1 89 ? -21.010 -31.765 11.721 1.00 65.44 89 LYS A C 1
ATOM 717 O O . LYS A 1 89 ? -21.769 -31.685 12.682 1.00 65.44 89 LYS A O 1
ATOM 722 N N . GLU A 1 90 ? -19.762 -31.297 11.729 1.00 59.09 90 GLU A N 1
ATOM 723 C CA . GLU A 1 90 ? -19.180 -30.506 12.827 1.00 59.09 90 GLU A CA 1
ATOM 724 C C . GLU A 1 90 ? -19.368 -29.001 12.623 1.00 59.09 90 GLU A C 1
ATOM 726 O O . GLU A 1 90 ? -19.227 -28.221 13.564 1.00 59.09 90 GLU A O 1
ATOM 731 N N . LEU A 1 91 ? -19.771 -28.589 11.419 1.00 55.31 91 LEU A N 1
ATOM 732 C CA . LEU A 1 91 ? -20.400 -27.295 11.204 1.00 55.31 91 LEU A CA 1
ATOM 733 C C . LEU A 1 91 ? -21.811 -27.354 11.795 1.00 55.31 91 LEU A C 1
ATOM 735 O O . LEU A 1 91 ? -22.805 -27.455 11.074 1.00 55.31 91 LEU A O 1
ATOM 739 N N . GLU A 1 92 ? -21.907 -27.299 13.128 1.00 53.59 92 GLU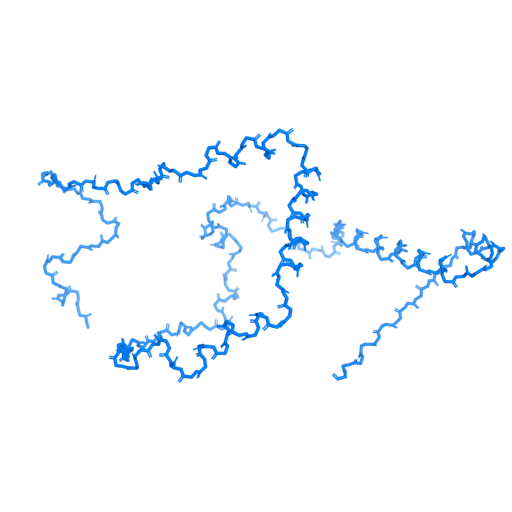 A N 1
ATOM 740 C CA . GLU A 1 92 ? -23.132 -26.832 13.760 1.00 53.59 92 GLU A CA 1
ATOM 741 C C . GLU A 1 92 ? -23.475 -25.519 13.063 1.00 53.59 92 GLU A C 1
ATOM 743 O O . GLU A 1 92 ? -22.753 -24.525 13.170 1.00 53.59 92 GLU A O 1
ATOM 748 N N . THR A 1 93 ? -24.574 -25.514 12.311 1.00 58.19 93 THR A N 1
ATOM 749 C CA . THR A 1 93 ? -25.258 -24.284 11.949 1.00 58.19 93 THR A CA 1
ATOM 750 C C . THR A 1 93 ? -25.810 -23.736 13.257 1.00 58.19 93 THR A C 1
ATOM 752 O O . THR A 1 93 ? -27.007 -23.832 13.524 1.00 58.19 93 THR A O 1
ATOM 755 N N . ASN A 1 94 ? -24.930 -23.244 14.130 1.00 56.75 94 ASN A N 1
ATOM 756 C CA . ASN A 1 94 ? -25.325 -22.309 15.148 1.00 56.75 94 ASN A CA 1
ATOM 757 C C . ASN A 1 94 ? -25.886 -21.151 14.339 1.00 56.75 94 ASN A C 1
ATOM 759 O O . ASN A 1 94 ? -25.161 -20.363 13.737 1.00 56.75 94 ASN A O 1
ATOM 763 N N . GLU A 1 95 ? -27.213 -21.125 14.259 1.00 59.06 95 GLU A N 1
ATOM 764 C CA . GLU A 1 95 ? -28.018 -19.996 13.820 1.00 59.06 95 GLU A CA 1
ATOM 765 C C . GLU A 1 95 ? -27.844 -18.842 14.825 1.00 59.06 95 GLU A C 1
ATOM 767 O O . GLU A 1 95 ? -28.815 -18.185 15.195 1.00 59.06 95 GLU A O 1
ATOM 772 N N . GLU A 1 96 ? -26.617 -18.605 15.310 1.00 60.62 96 GLU A N 1
ATOM 773 C CA . GLU A 1 96 ? -26.232 -17.325 15.866 1.00 60.62 96 GLU A CA 1
ATOM 774 C C . GLU A 1 96 ? -26.438 -16.342 14.729 1.00 60.62 96 GLU A C 1
ATOM 776 O O . GLU A 1 96 ? -25.645 -16.216 13.795 1.00 60.62 96 GLU A O 1
ATOM 781 N N . GLU A 1 97 ? -27.615 -15.726 14.775 1.00 59.25 97 GLU A N 1
ATOM 782 C CA . GLU A 1 97 ? -27.963 -14.543 14.034 1.00 59.25 97 GLU A CA 1
ATOM 783 C C . GLU A 1 97 ? -26.787 -13.593 14.215 1.00 59.25 97 GLU A C 1
ATOM 785 O O . GLU A 1 97 ? -26.599 -13.008 15.280 1.00 59.25 97 GLU A O 1
ATOM 790 N N . VAL A 1 98 ? -25.936 -13.508 13.190 1.00 60.66 98 VAL A N 1
ATOM 791 C CA . VAL A 1 98 ? -24.903 -12.489 13.117 1.00 60.66 98 VAL A CA 1
ATOM 792 C C . VAL A 1 98 ? -25.679 -11.185 13.115 1.00 60.66 98 VAL A C 1
ATOM 794 O O . VAL A 1 98 ? -26.213 -10.772 12.085 1.00 60.66 98 VAL A O 1
ATOM 797 N N . VAL A 1 99 ? -25.832 -10.590 14.299 1.00 67.19 99 VAL A N 1
ATOM 798 C CA . VAL A 1 99 ? -26.507 -9.314 14.480 1.00 67.19 99 VAL A CA 1
ATOM 799 C C . VAL A 1 99 ? -25.611 -8.296 13.807 1.00 67.19 99 VAL A C 1
ATOM 801 O O . VAL A 1 99 ? -24.689 -7.759 14.412 1.00 67.19 99 VAL A O 1
ATOM 804 N N . VAL A 1 100 ? -25.846 -8.077 12.515 1.00 69.31 100 VAL A N 1
ATOM 805 C CA . VAL A 1 100 ? -25.209 -7.003 11.770 1.00 69.31 100 VAL A CA 1
ATOM 806 C C . VAL A 1 100 ? -25.729 -5.716 12.400 1.00 69.31 100 VAL A C 1
ATOM 808 O O . VAL A 1 100 ? -26.936 -5.457 12.319 1.00 69.31 100 VAL A O 1
ATOM 811 N N . PRO A 1 101 ? -24.875 -4.912 13.055 1.00 71.06 101 PRO A N 1
ATOM 812 C CA . PRO A 1 101 ? -25.311 -3.646 13.607 1.00 71.06 101 PRO A CA 1
ATOM 813 C C . PRO A 1 101 ? -25.874 -2.807 12.460 1.00 71.06 101 PRO A C 1
ATOM 815 O O . PRO A 1 101 ? -25.175 -2.503 11.492 1.00 71.06 101 PRO A O 1
ATOM 818 N N . ASN A 1 102 ? -27.161 -2.474 12.539 1.00 72.38 102 ASN A N 1
ATOM 819 C CA . ASN A 1 102 ? -27.794 -1.579 11.583 1.00 72.38 102 ASN A CA 1
ATOM 820 C C . ASN A 1 102 ? -27.367 -0.147 11.921 1.00 72.38 102 ASN A C 1
ATOM 822 O O . ASN A 1 102 ? -28.080 0.579 12.612 1.00 72.38 102 ASN A O 1
ATOM 826 N N . LEU A 1 103 ? -26.153 0.203 11.499 1.00 72.19 103 LEU A N 1
ATOM 827 C CA . LEU A 1 103 ? -25.608 1.546 11.621 1.00 72.19 103 LEU A CA 1
ATOM 828 C C . LEU A 1 103 ? -26.300 2.425 10.585 1.00 72.19 103 LEU A C 1
ATOM 830 O O . LEU A 1 103 ? -26.213 2.179 9.377 1.00 72.19 103 LEU A O 1
ATOM 834 N N . ASN A 1 104 ? -27.005 3.452 11.052 1.00 75.56 104 ASN A N 1
ATOM 835 C CA . ASN A 1 104 ? -27.552 4.443 10.145 1.00 75.56 104 ASN A CA 1
ATOM 836 C C . ASN A 1 104 ? -26.396 5.329 9.682 1.00 75.56 104 ASN A C 1
ATOM 838 O O . ASN A 1 104 ? -25.521 5.694 10.461 1.00 75.56 104 ASN A O 1
ATOM 842 N N . ILE A 1 105 ? -26.403 5.727 8.412 1.00 72.69 105 ILE A N 1
ATOM 843 C CA . ILE A 1 105 ? -25.356 6.592 7.836 1.00 72.69 105 ILE A CA 1
ATOM 844 C C . ILE A 1 105 ? -25.212 7.906 8.634 1.00 72.69 105 ILE A C 1
ATOM 846 O O . ILE A 1 105 ? -24.128 8.472 8.699 1.00 72.69 105 ILE A O 1
ATOM 850 N N . SER A 1 106 ? -26.287 8.347 9.296 1.00 77.12 106 SER A N 1
ATOM 851 C CA . SER A 1 106 ? -26.315 9.523 10.171 1.00 77.12 106 SER A CA 1
ATOM 852 C C . SER A 1 106 ? -25.508 9.386 11.461 1.00 77.12 106 SER A C 1
ATOM 854 O O . SER A 1 106 ? -25.181 10.398 12.071 1.00 77.12 106 SER A O 1
ATOM 856 N N . ASP A 1 107 ? -25.210 8.166 11.909 1.00 75.75 107 ASP A N 1
ATOM 857 C CA . ASP A 1 107 ? -24.514 7.943 13.181 1.00 75.75 107 ASP A CA 1
ATOM 858 C C . ASP A 1 107 ? -23.048 8.414 13.083 1.00 75.75 107 ASP A C 1
ATOM 860 O O . ASP A 1 107 ? -22.461 8.876 14.063 1.00 75.75 107 ASP A O 1
ATOM 864 N N . PHE A 1 108 ? -22.492 8.414 11.864 1.00 82.56 108 PHE A N 1
ATOM 865 C CA . PHE A 1 108 ? -21.173 8.967 11.556 1.00 82.56 108 PHE A CA 1
ATOM 866 C C . PHE A 1 108 ? -21.151 10.504 11.497 1.00 82.56 108 PHE A C 1
ATOM 868 O O . PHE A 1 108 ? -20.104 11.090 11.748 1.00 82.56 108 PHE A O 1
ATOM 875 N N . ASP A 1 109 ? -22.282 11.174 11.228 1.00 80.31 109 ASP A N 1
ATOM 876 C CA . ASP A 1 109 ? -22.343 12.648 11.174 1.00 80.31 109 ASP A CA 1
ATOM 877 C C . ASP A 1 109 ? -22.125 13.285 12.558 1.00 80.31 109 ASP A C 1
ATOM 879 O O . ASP A 1 109 ? -21.707 14.441 12.673 1.00 80.31 109 ASP A O 1
ATOM 883 N N . THR A 1 110 ? -22.434 12.542 13.624 1.00 83.56 110 THR A N 1
ATOM 884 C CA . THR A 1 110 ? -22.267 12.990 15.012 1.00 83.56 110 THR A CA 1
ATOM 885 C C . THR A 1 110 ? -20.959 12.542 15.653 1.00 83.56 110 THR A C 1
ATOM 887 O O . THR A 1 110 ? -20.640 13.033 16.735 1.00 83.56 110 THR A O 1
ATOM 890 N N . LEU A 1 111 ? -20.211 11.641 15.009 1.00 87.25 111 LEU A N 1
ATOM 891 C CA . LEU A 1 111 ? -18.993 11.056 15.561 1.00 87.25 111 LEU A CA 1
ATOM 892 C C . LEU A 1 111 ? -17.859 12.089 15.550 1.00 87.25 111 LEU A C 1
ATOM 894 O O . LEU A 1 111 ? -17.481 12.599 14.492 1.00 87.25 111 LEU A O 1
ATOM 898 N N . LYS A 1 112 ? -17.329 12.430 16.728 1.00 89.06 112 LYS A N 1
ATOM 899 C CA . LYS A 1 112 ? -16.200 13.358 16.845 1.00 89.06 112 LYS A CA 1
ATOM 900 C C . LYS A 1 112 ? -14.879 12.604 16.763 1.00 89.06 112 LYS A C 1
ATOM 902 O O . LYS A 1 112 ? -14.762 11.480 17.236 1.00 89.06 112 LYS A O 1
ATOM 907 N N . GLU A 1 113 ? -13.863 13.251 16.196 1.00 85.81 113 GLU A N 1
ATOM 908 C CA . GLU A 1 113 ? -12.496 12.711 16.140 1.00 85.81 113 GLU A CA 1
ATOM 909 C C . GLU A 1 113 ? -11.955 12.397 17.544 1.00 85.81 113 GLU A C 1
ATOM 911 O O . GLU A 1 113 ? -11.292 11.382 17.727 1.00 85.81 113 GLU A O 1
ATOM 916 N N . SER A 1 114 ? -12.319 13.203 18.550 1.00 88.81 114 SER A N 1
ATOM 917 C CA . SER A 1 114 ? -11.987 12.949 19.958 1.00 88.81 114 SER A CA 1
ATOM 918 C C . SER A 1 114 ? -12.510 11.606 20.459 1.00 88.81 114 SER A C 1
ATOM 920 O O . SER A 1 114 ? -11.797 10.900 21.163 1.00 88.81 114 SER A O 1
ATOM 922 N N . ASP A 1 115 ? -13.732 11.240 20.066 1.00 89.38 115 ASP A N 1
ATOM 923 C CA . ASP A 1 115 ? -14.383 10.005 20.509 1.00 89.38 115 ASP A CA 1
ATOM 924 C C . ASP A 1 115 ? -13.702 8.785 19.864 1.00 89.38 115 ASP A C 1
ATOM 926 O O . ASP A 1 115 ? -13.602 7.721 20.472 1.00 89.38 115 ASP A O 1
ATOM 930 N N . ILE A 1 116 ? -13.184 8.951 18.639 1.00 90.94 116 ILE A N 1
ATOM 931 C CA . ILE A 1 116 ? -12.389 7.935 17.935 1.00 90.94 116 ILE A CA 1
ATOM 932 C C . ILE A 1 116 ? -11.025 7.765 18.613 1.00 90.94 116 ILE A C 1
ATOM 934 O O . ILE A 1 116 ? -10.619 6.636 18.874 1.00 90.94 116 ILE A O 1
ATOM 938 N N . GLN A 1 117 ? -10.338 8.867 18.931 1.00 93.81 117 GLN A N 1
ATOM 939 C CA . GLN A 1 117 ? -9.046 8.840 19.627 1.00 93.81 117 GLN A CA 1
ATOM 940 C C . GLN A 1 117 ? -9.166 8.164 20.996 1.00 93.81 117 GLN A C 1
ATOM 942 O O . GLN A 1 117 ? -8.375 7.280 21.317 1.00 93.81 117 GLN A O 1
ATOM 947 N N . GLU A 1 118 ? -10.201 8.509 21.765 1.00 89.00 118 GLU A N 1
ATOM 948 C CA . GLU A 1 118 ? -10.477 7.892 23.064 1.00 89.00 118 GLU A CA 1
ATOM 949 C C . GLU A 1 118 ? -10.742 6.384 22.934 1.00 89.00 118 GLU A C 1
ATOM 951 O O . GLU A 1 118 ? -10.165 5.590 23.679 1.00 89.00 118 GLU A O 1
ATOM 956 N N . ALA A 1 119 ? -11.551 5.966 21.953 1.00 90.25 119 ALA A N 1
ATOM 957 C CA . ALA A 1 119 ? -11.834 4.553 21.703 1.00 90.25 119 ALA A CA 1
ATOM 958 C C . ALA A 1 119 ? -10.596 3.753 21.254 1.00 90.25 119 ALA A C 1
ATOM 960 O O . ALA A 1 119 ? -10.494 2.562 21.551 1.00 90.25 119 ALA A O 1
ATOM 961 N N . LEU A 1 120 ? -9.655 4.395 20.555 1.00 90.62 120 LEU A N 1
ATOM 962 C CA . LEU A 1 120 ? -8.388 3.798 20.120 1.00 90.62 120 LEU A CA 1
ATOM 963 C C . LEU A 1 120 ? -7.290 3.847 21.196 1.00 90.62 120 LEU A C 1
ATOM 965 O O . LEU A 1 120 ? -6.222 3.266 21.003 1.00 90.62 120 LEU A O 1
ATOM 969 N N . GLY A 1 121 ? -7.538 4.509 22.331 1.00 89.12 121 GLY A N 1
ATOM 970 C CA . GLY A 1 121 ? -6.543 4.705 23.386 1.00 89.12 121 GLY A CA 1
ATOM 971 C C . GLY A 1 121 ? -5.440 5.703 23.018 1.00 89.12 121 GLY A C 1
ATOM 972 O O . GLY A 1 121 ? -4.370 5.684 23.628 1.00 89.12 121 GLY A O 1
ATOM 973 N N . GLU A 1 122 ? -5.682 6.560 22.025 1.00 85.75 122 GLU A N 1
ATOM 974 C CA . GLU A 1 122 ? -4.799 7.666 21.662 1.00 85.75 122 GLU A CA 1
ATOM 975 C C . GLU A 1 122 ? -4.947 8.835 22.655 1.00 85.75 122 GLU A C 1
ATOM 977 O O . GLU A 1 122 ? -5.978 9.017 23.307 1.00 85.75 122 GLU A O 1
ATOM 982 N N . GLU A 1 123 ? -3.902 9.654 22.786 1.00 82.06 123 GLU A N 1
ATOM 983 C CA . GLU A 1 123 ? -3.967 10.889 23.574 1.00 82.06 123 GLU A CA 1
ATOM 984 C C . GLU A 1 123 ? -4.838 11.924 22.844 1.00 82.06 123 GLU A C 1
ATOM 986 O O . GLU A 1 123 ? -4.557 12.273 21.697 1.00 82.06 123 GLU A O 1
ATOM 991 N N . ILE A 1 124 ? -5.883 12.434 23.509 1.00 79.56 124 ILE A N 1
ATOM 992 C CA . ILE A 1 124 ? -6.812 13.405 22.913 1.00 79.56 124 ILE A CA 1
ATOM 993 C C . ILE A 1 124 ? -6.073 14.720 22.633 1.00 79.56 124 ILE A C 1
ATOM 995 O O . ILE A 1 124 ? -5.737 15.478 23.547 1.00 79.56 124 ILE A O 1
ATOM 999 N N . LEU A 1 125 ? -5.854 15.023 21.355 1.00 79.00 125 LEU A N 1
ATOM 1000 C CA . LEU A 1 125 ? -5.267 16.289 20.922 1.00 79.00 125 LEU A CA 1
ATOM 1001 C C . LEU A 1 125 ? -6.380 17.331 20.749 1.00 79.00 125 LEU A C 1
ATOM 1003 O O . LEU A 1 125 ? -7.078 17.343 19.737 1.00 79.00 125 LEU A O 1
ATOM 1007 N N . GLU A 1 126 ? -6.534 18.247 21.711 1.00 65.38 126 GLU A N 1
ATOM 1008 C CA . GLU A 1 126 ? -7.450 19.392 21.589 1.00 65.38 126 GLU A CA 1
ATOM 1009 C C . GLU A 1 126 ? -7.003 20.338 20.452 1.00 65.38 126 GLU A C 1
ATOM 1011 O O . GLU A 1 126 ? -6.267 21.309 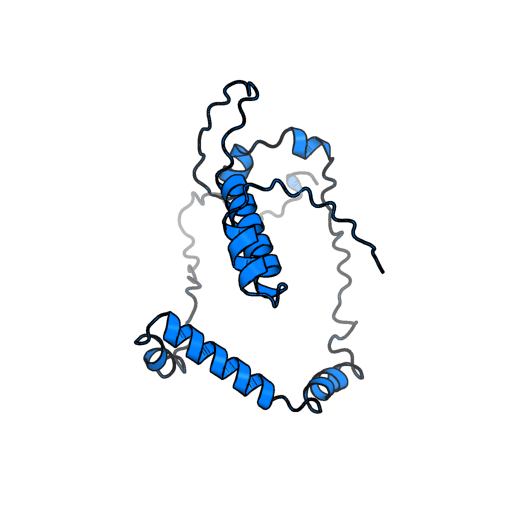20.653 1.00 65.38 126 GLU A O 1
ATOM 1016 N N . LYS A 1 127 ? -7.464 20.088 19.222 1.00 65.19 127 LYS A N 1
ATOM 1017 C CA . LYS A 1 127 ? -7.435 21.090 18.151 1.00 65.19 127 LYS A CA 1
ATOM 1018 C C . LYS A 1 127 ? -8.590 22.063 18.380 1.00 65.19 127 LYS A C 1
ATOM 1020 O O . LYS A 1 127 ? -9.747 21.736 18.142 1.00 65.19 127 LYS A O 1
ATOM 1025 N N . ASN A 1 128 ? -8.275 23.272 18.843 1.00 53.97 128 ASN A N 1
ATOM 1026 C CA . ASN A 1 128 ? -9.240 24.370 18.889 1.00 53.97 128 ASN A CA 1
ATOM 1027 C C . ASN A 1 128 ? -9.799 24.622 17.476 1.00 53.97 128 ASN A C 1
ATOM 1029 O O . ASN A 1 128 ? -9.054 25.015 16.578 1.00 53.97 128 ASN A O 1
ATOM 1033 N N . GLU A 1 129 ? -11.102 24.399 17.291 1.00 55.25 129 GLU A N 1
ATOM 1034 C CA . GLU A 1 129 ? -11.838 24.735 16.070 1.00 55.25 129 GLU A CA 1
ATOM 1035 C C . GLU A 1 129 ? -11.900 26.268 15.905 1.00 55.25 129 GLU A C 1
ATOM 1037 O O . GLU A 1 129 ? -12.838 26.933 16.351 1.00 55.25 129 GLU A O 1
ATOM 1042 N N . GLU A 1 130 ? -10.893 26.863 15.263 1.00 43.88 130 GLU A N 1
ATOM 1043 C CA . GLU A 1 130 ? -11.069 28.167 14.623 1.00 43.88 130 GLU A CA 1
ATOM 1044 C C . GLU A 1 130 ? -11.908 27.998 13.344 1.00 43.88 130 GLU A C 1
ATOM 1046 O O . GLU A 1 130 ? -11.764 27.000 12.631 1.00 43.88 130 GLU A O 1
ATOM 1051 N N . PRO A 1 131 ? -12.798 28.958 13.017 1.00 43.25 131 PRO A N 1
ATOM 1052 C CA . PRO A 1 131 ? -13.559 28.907 11.782 1.00 43.25 131 PRO A CA 1
ATOM 1053 C C . PRO A 1 131 ? -12.583 28.909 10.608 1.00 43.25 131 PRO A C 1
ATOM 1055 O O . PRO A 1 131 ? -11.825 29.860 10.426 1.00 43.25 131 PRO A O 1
ATOM 1058 N N . ILE A 1 132 ? -12.646 27.843 9.813 1.00 47.47 132 ILE A N 1
ATOM 1059 C CA . ILE A 1 132 ? -11.938 27.652 8.546 1.00 47.47 132 ILE A CA 1
ATOM 1060 C C . ILE A 1 132 ? -12.345 28.771 7.573 1.00 47.47 132 ILE A C 1
ATOM 1062 O O . ILE A 1 132 ? -13.207 28.627 6.707 1.00 47.47 132 ILE A O 1
ATOM 1066 N N . VAL A 1 133 ? -11.736 29.944 7.731 1.00 38.88 133 VAL A N 1
ATOM 1067 C CA . VAL A 1 133 ? -11.446 30.817 6.603 1.00 38.88 133 VAL A CA 1
ATOM 1068 C C . VAL A 1 133 ? -10.494 30.008 5.743 1.00 38.88 133 VAL A C 1
ATOM 1070 O O . VAL A 1 133 ? -9.454 29.565 6.219 1.00 38.88 133 VAL A O 1
ATOM 1073 N N . SER A 1 134 ? -10.899 29.774 4.502 1.00 45.97 134 SER A N 1
ATOM 1074 C CA . SER A 1 134 ? -10.101 29.167 3.448 1.00 45.97 134 SER A CA 1
ATOM 1075 C C . SER A 1 134 ? -8.840 29.999 3.198 1.00 45.97 134 SER A C 1
ATOM 1077 O O . SER A 1 134 ? -8.777 30.783 2.250 1.00 45.97 134 SER A O 1
ATOM 1079 N N . ASP A 1 135 ? -7.857 29.873 4.072 1.00 38.38 135 ASP A N 1
ATOM 1080 C CA . ASP A 1 135 ? -6.470 29.995 3.696 1.00 38.38 135 ASP A CA 1
ATOM 1081 C C . ASP A 1 135 ? -5.976 28.565 3.580 1.00 38.38 135 ASP A C 1
ATOM 1083 O O . ASP A 1 135 ? -6.136 27.763 4.499 1.00 38.38 135 ASP A O 1
ATOM 1087 N N . VAL A 1 136 ? -5.512 28.236 2.383 1.00 47.50 136 VAL A N 1
ATOM 1088 C CA . VAL A 1 136 ? -4.944 26.945 2.029 1.00 47.50 136 VAL A CA 1
ATOM 1089 C C . VAL A 1 136 ? -3.841 26.682 3.042 1.00 47.50 136 VAL A C 1
ATOM 1091 O O . VAL A 1 136 ? -2.746 27.236 2.940 1.00 47.50 136 VAL A O 1
ATOM 1094 N N . THR A 1 137 ? -4.147 25.883 4.064 1.00 41.94 137 THR A N 1
ATOM 1095 C CA . THR A 1 137 ? -3.125 25.276 4.898 1.00 41.94 137 THR A CA 1
ATOM 1096 C C . THR A 1 137 ? -2.227 24.560 3.918 1.00 41.94 137 THR A C 1
ATOM 1098 O O . THR A 1 137 ? -2.696 23.719 3.153 1.00 41.94 137 THR A O 1
ATOM 1101 N N . LYS A 1 138 ? -0.968 24.991 3.864 1.00 53.88 138 LYS A N 1
ATOM 1102 C CA . LYS A 1 138 ? 0.089 24.280 3.166 1.00 53.88 138 LYS A CA 1
ATOM 1103 C C . LYS A 1 138 ? 0.034 22.831 3.619 1.00 53.88 138 LYS A C 1
ATOM 1105 O O . LYS A 1 138 ? 0.477 22.497 4.712 1.00 53.88 138 LYS A O 1
ATOM 1110 N N . ASP A 1 139 ? -0.585 22.008 2.790 1.00 52.38 139 ASP A N 1
ATOM 1111 C CA . ASP A 1 139 ? -0.427 20.575 2.825 1.00 52.38 139 ASP A CA 1
ATOM 1112 C C . ASP A 1 139 ? 1.030 20.340 2.435 1.00 52.38 139 ASP A C 1
ATOM 1114 O O . ASP A 1 139 ? 1.350 20.302 1.244 1.00 52.38 139 ASP A O 1
ATOM 1118 N N . ASP A 1 140 ? 1.919 20.216 3.422 1.00 57.66 140 ASP A N 1
ATOM 1119 C CA . ASP A 1 140 ? 3.310 19.804 3.195 1.00 57.66 140 ASP A CA 1
ATOM 1120 C C . ASP A 1 140 ? 3.344 18.488 2.382 1.00 57.66 140 ASP A C 1
ATOM 1122 O O . ASP A 1 140 ? 4.172 18.328 1.487 1.00 57.66 140 ASP A O 1
ATOM 1126 N N . ASN A 1 141 ? 2.340 17.617 2.570 1.00 60.94 141 ASN A N 1
ATOM 1127 C CA . ASN A 1 141 ? 2.122 16.414 1.758 1.00 60.94 141 ASN A CA 1
ATOM 1128 C C . ASN A 1 141 ? 1.791 16.717 0.284 1.00 60.94 141 ASN A C 1
ATOM 1130 O O . ASN A 1 141 ? 2.216 15.992 -0.611 1.00 60.94 141 ASN A O 1
ATOM 1134 N N . SER A 1 142 ? 1.039 17.782 -0.011 1.00 64.06 142 SER A N 1
ATOM 1135 C CA . SER A 1 142 ? 0.710 18.158 -1.395 1.00 64.06 142 SER A CA 1
ATOM 1136 C C . SER A 1 142 ? 1.913 18.755 -2.124 1.00 64.06 142 SER A C 1
ATOM 1138 O O . SER A 1 142 ? 2.106 18.493 -3.312 1.00 64.06 142 SER A O 1
ATOM 1140 N N . GLU A 1 143 ? 2.751 19.517 -1.413 1.00 74.94 143 GLU A N 1
ATOM 1141 C CA . GLU A 1 143 ? 3.999 20.046 -1.957 1.00 74.94 143 GLU A CA 1
ATOM 1142 C C . GLU A 1 143 ? 4.988 18.901 -2.222 1.00 74.94 143 GLU A C 1
ATOM 1144 O O . GLU A 1 143 ? 5.631 18.891 -3.273 1.00 74.94 143 GLU A O 1
ATOM 1149 N N . GLU A 1 144 ? 5.064 17.899 -1.341 1.00 75.19 144 GLU A N 1
ATOM 1150 C CA . GLU A 1 144 ? 5.891 16.702 -1.535 1.00 75.19 144 GLU A CA 1
ATOM 1151 C C . GLU A 1 144 ? 5.442 15.874 -2.749 1.00 75.19 144 GLU A C 1
ATOM 1153 O O . GLU A 1 144 ? 6.259 15.605 -3.631 1.00 75.19 144 GLU A O 1
ATOM 1158 N N . ILE A 1 145 ? 4.141 15.583 -2.880 1.00 82.50 145 ILE A N 1
ATOM 1159 C CA . ILE A 1 145 ? 3.584 14.845 -4.028 1.00 82.50 145 ILE A CA 1
ATOM 1160 C C . ILE A 1 145 ? 3.824 15.598 -5.344 1.00 82.50 145 ILE A C 1
ATOM 1162 O O . ILE A 1 145 ? 4.220 15.003 -6.347 1.00 82.50 145 ILE A O 1
ATOM 1166 N N . VAL A 1 146 ? 3.606 16.918 -5.372 1.00 83.19 146 VAL A N 1
ATOM 1167 C CA . VAL A 1 146 ? 3.839 17.728 -6.578 1.00 83.19 146 VAL A CA 1
ATOM 1168 C C . VAL A 1 146 ? 5.328 17.786 -6.914 1.00 83.19 146 VAL A C 1
ATOM 1170 O O . VAL A 1 146 ? 5.684 17.732 -8.095 1.00 83.19 146 VAL A O 1
ATOM 1173 N N . ASN A 1 147 ? 6.205 17.861 -5.911 1.00 84.38 147 ASN A N 1
ATOM 1174 C CA . ASN A 1 147 ? 7.651 17.842 -6.105 1.00 84.38 147 ASN A CA 1
ATOM 1175 C C . ASN A 1 147 ? 8.130 16.491 -6.650 1.00 84.38 147 ASN A C 1
ATOM 1177 O O . ASN A 1 147 ? 8.900 16.476 -7.613 1.00 84.38 147 ASN A O 1
ATOM 1181 N N . GLU A 1 148 ? 7.654 15.374 -6.099 1.00 84.38 148 GLU A N 1
ATOM 1182 C CA . GLU A 1 148 ? 7.987 14.028 -6.570 1.00 84.38 148 GLU A CA 1
ATOM 1183 C C . GLU A 1 148 ? 7.464 13.796 -7.990 1.00 84.38 148 GLU A C 1
ATOM 1185 O O . GLU A 1 148 ? 8.222 13.404 -8.880 1.00 84.38 148 GLU A O 1
ATOM 1190 N N . LEU A 1 149 ? 6.196 14.129 -8.248 1.00 85.19 149 LEU A N 1
ATOM 1191 C CA . LEU A 1 149 ? 5.592 14.016 -9.572 1.00 85.19 149 LEU A CA 1
ATOM 1192 C C . LEU A 1 149 ? 6.348 14.873 -10.599 1.00 85.19 149 LEU A C 1
ATOM 1194 O O . LEU A 1 149 ? 6.651 14.408 -11.699 1.00 85.19 149 LEU A O 1
ATOM 1198 N N . SER A 1 150 ? 6.730 16.098 -10.230 1.00 82.88 150 SER A N 1
ATOM 1199 C CA . SER A 1 150 ? 7.527 16.985 -11.084 1.00 82.88 150 SER A CA 1
ATOM 1200 C C . SER A 1 150 ? 8.917 16.414 -11.376 1.00 82.88 150 SER A C 1
ATOM 1202 O O . SER A 1 150 ? 9.371 16.464 -12.523 1.00 82.88 150 SER A O 1
ATOM 1204 N N . GLN A 1 151 ? 9.593 15.842 -10.374 1.00 86.62 151 GLN A N 1
ATOM 1205 C CA . GLN A 1 151 ? 10.900 15.203 -10.550 1.00 86.62 151 GLN A CA 1
ATOM 1206 C C . GLN A 1 151 ? 10.807 13.934 -11.405 1.00 86.62 151 GLN A C 1
ATOM 1208 O O . GLN A 1 151 ? 11.631 13.749 -12.303 1.00 86.62 151 GLN A O 1
ATOM 1213 N N . SER A 1 152 ? 9.786 13.106 -11.183 1.00 86.19 152 SER A N 1
ATOM 1214 C CA . SER A 1 152 ? 9.517 11.880 -11.939 1.00 86.19 152 SER A CA 1
ATOM 1215 C C . SER A 1 152 ? 9.257 12.185 -13.418 1.00 86.19 152 SER A C 1
ATOM 1217 O O . SER A 1 152 ? 9.914 11.628 -14.304 1.00 86.19 152 SER A O 1
ATOM 1219 N N . ILE A 1 153 ? 8.396 13.169 -13.709 1.00 83.94 153 ILE A N 1
ATOM 1220 C CA . ILE A 1 153 ? 8.111 13.620 -15.079 1.00 83.94 153 ILE A CA 1
ATOM 1221 C C . ILE A 1 153 ? 9.366 14.214 -15.731 1.00 83.94 153 ILE A C 1
ATOM 1223 O O . ILE A 1 153 ? 9.682 13.884 -16.876 1.00 83.94 153 ILE A O 1
ATOM 1227 N N . ALA A 1 154 ? 10.121 15.061 -15.022 1.00 82.38 154 ALA A N 1
ATOM 1228 C CA . ALA A 1 154 ? 11.361 15.632 -15.549 1.00 82.38 154 ALA A CA 1
ATOM 1229 C C . ALA A 1 154 ? 12.413 14.546 -15.852 1.00 82.38 154 ALA A C 1
ATOM 1231 O O . ALA A 1 154 ? 13.083 14.590 -16.890 1.00 82.38 154 ALA A O 1
ATOM 1232 N N . GLY A 1 155 ? 12.527 13.536 -14.986 1.00 83.69 155 GLY A N 1
ATOM 1233 C CA . GLY A 1 155 ? 13.356 12.353 -15.198 1.00 83.69 155 GLY A CA 1
ATOM 1234 C C . GLY A 1 155 ? 12.937 11.570 -16.443 1.00 83.69 155 GLY A C 1
ATOM 1235 O O . GLY A 1 155 ? 13.772 11.304 -17.307 1.00 83.69 155 GLY A O 1
ATOM 1236 N N . ALA A 1 156 ? 11.642 11.284 -16.593 1.00 84.00 156 ALA A N 1
ATOM 1237 C CA . ALA A 1 156 ? 11.086 10.568 -17.741 1.00 84.00 156 ALA A CA 1
ATOM 1238 C C . ALA A 1 156 ? 11.271 11.327 -19.069 1.00 84.00 156 ALA A C 1
ATOM 1240 O O . ALA A 1 156 ? 11.651 10.739 -20.081 1.00 84.00 156 ALA A O 1
ATOM 1241 N N . ILE A 1 157 ? 11.070 12.648 -19.085 1.00 81.50 157 ILE A N 1
ATOM 1242 C CA . ILE A 1 157 ? 11.295 13.471 -20.284 1.00 81.50 157 ILE A CA 1
ATOM 1243 C C . ILE A 1 157 ? 12.782 13.457 -20.661 1.00 81.50 157 ILE A C 1
ATOM 1245 O O . ILE A 1 157 ? 13.137 13.233 -21.819 1.00 81.50 157 ILE A O 1
ATOM 1249 N N . THR A 1 158 ? 13.675 13.665 -19.690 1.00 80.12 158 THR A N 1
ATOM 1250 C CA . THR A 1 158 ? 15.123 13.716 -19.945 1.00 80.12 158 THR A CA 1
ATOM 1251 C C . THR A 1 158 ? 15.756 12.355 -20.246 1.00 80.12 158 THR A C 1
ATOM 1253 O O . THR A 1 158 ? 16.863 12.330 -20.794 1.00 80.12 158 THR A O 1
ATOM 1256 N N . SER A 1 159 ? 15.100 11.245 -19.896 1.00 81.69 159 SER A N 1
ATOM 1257 C CA . SER A 1 159 ? 15.500 9.886 -20.280 1.00 81.69 159 SER A CA 1
ATOM 1258 C C . SER A 1 159 ? 14.915 9.468 -21.634 1.00 81.69 159 SER A C 1
ATOM 1260 O O . SER A 1 159 ? 15.591 8.795 -22.410 1.00 81.69 159 SER A O 1
ATOM 1262 N N . SER A 1 160 ? 13.698 9.913 -21.966 1.00 83.19 160 SER A N 1
ATOM 1263 C CA . SER A 1 160 ? 13.051 9.626 -23.252 1.00 83.19 160 SER A CA 1
ATOM 1264 C C . SER A 1 160 ? 13.657 10.410 -24.425 1.00 83.19 160 SER A C 1
ATOM 1266 O O . SER A 1 160 ? 13.505 9.997 -25.579 1.00 83.19 160 SER A O 1
ATOM 1268 N N . ILE A 1 161 ? 14.332 11.537 -24.170 1.00 85.81 161 ILE A N 1
ATOM 1269 C CA . ILE A 1 161 ? 15.034 12.323 -25.193 1.00 85.81 161 ILE A CA 1
ATOM 1270 C C . ILE A 1 161 ? 16.443 11.753 -25.405 1.00 85.81 161 ILE A C 1
ATOM 1272 O O . ILE A 1 161 ? 17.286 11.807 -24.515 1.00 85.81 161 ILE A O 1
ATOM 1276 N N . LYS A 1 162 ? 16.721 11.259 -26.618 1.00 89.38 162 LYS A N 1
ATOM 1277 C CA . LYS A 1 162 ? 18.032 10.695 -27.002 1.00 89.38 162 LYS A CA 1
ATOM 1278 C C . LYS A 1 162 ? 19.079 11.739 -27.417 1.00 89.38 162 LYS A C 1
ATOM 1280 O O . LYS A 1 162 ? 20.241 11.387 -27.576 1.00 89.38 162 LYS A O 1
ATOM 1285 N N . ASP A 1 163 ? 18.668 12.982 -27.659 1.00 91.44 163 ASP A N 1
ATOM 1286 C CA . ASP A 1 163 ? 19.547 14.066 -28.117 1.00 91.44 163 ASP A CA 1
ATOM 1287 C C . ASP A 1 163 ? 19.998 14.944 -26.940 1.00 91.44 163 ASP A C 1
ATOM 1289 O O . ASP A 1 163 ? 19.193 15.639 -26.315 1.00 91.44 163 ASP A O 1
ATOM 1293 N N . ASP A 1 164 ? 21.304 14.942 -26.671 1.00 86.38 164 ASP A N 1
ATOM 1294 C CA . ASP A 1 164 ? 21.933 15.690 -25.580 1.00 86.38 164 ASP A CA 1
ATOM 1295 C C . ASP A 1 164 ? 21.813 17.211 -25.739 1.00 86.38 164 ASP A C 1
ATOM 1297 O O . ASP A 1 164 ? 21.701 17.937 -24.748 1.00 86.38 164 ASP A O 1
ATOM 1301 N N . THR A 1 165 ? 21.785 17.710 -26.978 1.00 77.81 165 THR A N 1
ATOM 1302 C CA . THR A 1 165 ? 21.623 19.147 -27.251 1.00 77.81 165 THR A CA 1
ATOM 1303 C C . THR A 1 165 ? 20.205 19.584 -26.910 1.00 77.81 165 THR A C 1
ATOM 1305 O O . THR A 1 165 ? 19.989 20.631 -26.298 1.00 77.81 165 THR A O 1
ATOM 1308 N N . LEU A 1 166 ? 19.231 18.747 -27.263 1.00 80.88 166 LEU A N 1
ATOM 1309 C CA . LEU A 1 166 ? 17.818 18.977 -26.998 1.00 80.88 166 LEU A CA 1
ATOM 1310 C C . LEU A 1 166 ? 17.522 18.854 -25.491 1.00 80.88 166 LEU A C 1
ATOM 1312 O O . LEU A 1 166 ? 16.826 19.696 -24.928 1.00 80.88 166 LEU A O 1
ATOM 1316 N N . LYS A 1 167 ? 18.150 17.893 -24.804 1.00 84.00 167 LYS A N 1
ATOM 1317 C CA . LYS A 1 167 ? 18.117 17.750 -23.339 1.00 84.00 167 LYS A CA 1
ATOM 1318 C C . LYS A 1 167 ? 18.693 18.972 -22.615 1.00 84.00 167 LYS A C 1
ATOM 1320 O O . LYS A 1 167 ? 18.086 19.470 -21.666 1.00 84.00 167 LYS A O 1
ATOM 1325 N N . ALA A 1 168 ? 19.839 19.483 -23.070 1.00 82.56 168 ALA A N 1
ATOM 1326 C CA . ALA A 1 168 ? 20.456 20.683 -22.506 1.00 82.56 168 ALA A CA 1
ATOM 1327 C C . ALA A 1 168 ? 19.607 21.942 -22.747 1.00 82.56 168 ALA A C 1
ATOM 1329 O O . ALA A 1 168 ? 19.487 22.777 -21.850 1.00 82.56 168 ALA A O 1
ATOM 1330 N N . ALA A 1 169 ? 18.983 22.054 -23.925 1.00 78.00 169 ALA A N 1
ATOM 1331 C CA . ALA A 1 169 ? 18.070 23.145 -24.245 1.00 78.00 169 ALA A CA 1
ATOM 1332 C C . ALA A 1 169 ? 16.828 23.132 -23.338 1.00 78.00 169 ALA A C 1
ATOM 1334 O O . ALA A 1 169 ? 16.526 24.154 -22.726 1.00 78.00 169 ALA A O 1
ATOM 1335 N N . LEU A 1 170 ? 16.161 21.980 -23.172 1.00 78.44 170 LEU A N 1
ATOM 1336 C CA . LEU A 1 170 ? 14.989 21.864 -22.293 1.00 78.44 170 LEU A CA 1
ATOM 1337 C C . LEU A 1 170 ? 15.309 22.186 -20.830 1.00 78.44 170 LEU A C 1
ATOM 1339 O O . LEU A 1 170 ? 14.505 22.837 -20.170 1.00 78.44 170 LEU A O 1
ATOM 1343 N N . LYS A 1 171 ? 16.487 21.792 -20.329 1.00 81.75 171 LYS A N 1
ATOM 1344 C CA . LYS A 1 171 ? 16.912 22.091 -18.950 1.00 81.75 171 LYS A CA 1
ATOM 1345 C C . LYS A 1 171 ? 16.978 23.597 -18.653 1.00 81.75 171 LYS A C 1
ATOM 1347 O O . LYS A 1 171 ? 16.804 23.996 -17.507 1.00 81.75 171 LYS A O 1
ATOM 1352 N N . GLY A 1 172 ? 17.254 24.428 -19.661 1.00 77.81 172 GLY A N 1
ATOM 1353 C CA . GLY A 1 172 ? 17.341 25.887 -19.526 1.00 77.81 172 GLY A CA 1
ATOM 1354 C C . GLY A 1 172 ? 16.041 26.638 -19.825 1.00 77.81 172 GLY A C 1
ATOM 1355 O O . GLY A 1 172 ? 16.009 27.862 -19.697 1.00 77.81 172 GLY A O 1
ATOM 1356 N N . MET A 1 173 ? 14.984 25.945 -20.253 1.00 80.94 173 MET A N 1
ATOM 1357 C CA . MET A 1 173 ? 13.718 26.562 -20.642 1.00 80.94 173 MET A CA 1
ATOM 1358 C C . MET A 1 173 ? 12.739 26.587 -19.466 1.00 80.94 173 MET A C 1
ATOM 1360 O O . MET A 1 173 ? 12.412 25.553 -18.894 1.00 80.94 173 MET A O 1
ATOM 1364 N N . ASN A 1 174 ? 12.216 27.772 -19.142 1.00 79.12 174 ASN A N 1
ATOM 1365 C CA . ASN A 1 174 ? 11.105 27.908 -18.202 1.00 79.12 174 ASN A CA 1
ATOM 1366 C C . ASN A 1 174 ? 9.789 27.585 -18.931 1.00 79.12 174 ASN A C 1
ATOM 1368 O O . ASN A 1 174 ? 9.194 28.459 -19.565 1.00 79.12 174 ASN A O 1
ATOM 1372 N N . MET A 1 175 ? 9.396 26.311 -18.918 1.00 78.19 175 MET A N 1
ATOM 1373 C CA . MET A 1 175 ? 8.184 25.809 -19.568 1.00 78.19 175 MET A CA 1
ATOM 1374 C C . MET A 1 175 ? 7.136 25.408 -18.538 1.00 78.19 175 MET A C 1
ATOM 1376 O O . MET A 1 175 ? 7.452 24.750 -17.553 1.00 78.19 175 MET A O 1
ATOM 1380 N N . ASN A 1 176 ? 5.876 25.745 -18.817 1.00 79.25 176 ASN A N 1
ATOM 1381 C CA . ASN A 1 176 ? 4.733 25.227 -18.076 1.00 79.25 176 ASN A CA 1
ATOM 1382 C C . ASN A 1 176 ? 4.095 24.083 -18.878 1.00 79.25 176 ASN A C 1
ATOM 1384 O O . ASN A 1 176 ? 3.694 24.290 -20.026 1.00 79.25 176 ASN A O 1
ATOM 1388 N N . ILE A 1 177 ? 4.029 22.887 -18.294 1.00 74.81 177 ILE A N 1
ATOM 1389 C CA . ILE A 1 177 ? 3.496 21.681 -18.936 1.00 74.81 177 ILE A CA 1
ATOM 1390 C C . ILE A 1 177 ? 2.168 21.335 -18.261 1.00 74.81 177 ILE A C 1
ATOM 1392 O O . ILE A 1 177 ? 2.133 21.074 -17.064 1.00 74.81 177 ILE A O 1
ATOM 1396 N N . ASN A 1 178 ? 1.077 21.315 -19.029 1.00 80.81 178 ASN A N 1
ATOM 1397 C CA . ASN A 1 178 ? -0.227 20.853 -18.553 1.00 80.81 178 ASN A CA 1
ATOM 1398 C C . ASN A 1 178 ? -0.473 19.424 -19.058 1.00 80.81 178 ASN A C 1
ATOM 1400 O O . ASN A 1 178 ? -0.437 19.188 -20.267 1.00 80.81 178 ASN A O 1
ATOM 1404 N N . ILE A 1 179 ? -0.685 18.478 -18.143 1.00 77.44 179 ILE A N 1
ATOM 1405 C CA . ILE A 1 179 ? -0.869 17.055 -18.454 1.00 77.44 179 ILE A CA 1
ATOM 1406 C C . ILE A 1 179 ? -2.316 16.677 -18.146 1.00 77.44 179 ILE A C 1
ATOM 1408 O O . ILE A 1 179 ? -2.794 16.908 -17.040 1.00 77.44 179 ILE A O 1
ATOM 1412 N N . ASN A 1 180 ? -3.002 16.078 -19.121 1.00 83.25 180 ASN A N 1
ATOM 1413 C CA . ASN A 1 180 ? -4.344 15.530 -18.949 1.00 83.25 180 ASN A CA 1
ATOM 1414 C C . ASN A 1 180 ? -4.264 14.000 -19.011 1.00 83.25 180 ASN A C 1
ATOM 1416 O O . ASN A 1 180 ? -3.811 13.449 -20.016 1.00 83.25 180 ASN A O 1
ATOM 1420 N N . ILE A 1 181 ? -4.662 13.335 -17.928 1.00 79.12 181 ILE A N 1
ATOM 1421 C CA . ILE A 1 181 ? -4.591 11.880 -17.778 1.00 79.12 181 ILE A CA 1
ATOM 1422 C C . ILE A 1 181 ? -6.014 11.334 -17.845 1.00 79.12 181 ILE A C 1
ATOM 1424 O O . ILE A 1 181 ? -6.853 11.669 -17.014 1.00 79.12 181 ILE A O 1
ATOM 1428 N N . SER A 1 182 ? -6.279 10.483 -18.836 1.00 82.44 182 SER A N 1
ATOM 1429 C CA . SER A 1 182 ? -7.539 9.749 -18.960 1.00 82.44 182 SER A CA 1
ATOM 1430 C C . SER A 1 182 ? -7.281 8.251 -18.845 1.00 82.44 182 SER A C 1
ATOM 1432 O O . SER A 1 182 ? -6.591 7.686 -19.697 1.00 82.44 182 SER A O 1
ATOM 1434 N N . PHE A 1 183 ? -7.859 7.608 -17.836 1.00 78.00 183 PHE A N 1
ATOM 1435 C CA . PHE A 1 183 ? -7.815 6.157 -17.700 1.00 78.00 183 PHE A CA 1
ATOM 1436 C C . PHE A 1 183 ? -8.900 5.535 -18.577 1.00 78.00 183 PHE A C 1
ATOM 1438 O O . PHE A 1 183 ? -10.055 5.960 -18.546 1.00 78.00 183 PHE A O 1
ATOM 1445 N N . LYS A 1 184 ? -8.517 4.558 -19.396 1.00 77.88 184 LYS A N 1
ATOM 1446 C CA . LYS A 1 184 ? -9.463 3.640 -20.025 1.00 77.88 184 LYS A CA 1
ATOM 1447 C C . LYS A 1 184 ? -9.377 2.346 -19.227 1.00 77.88 184 LYS A C 1
ATOM 1449 O O . LYS A 1 184 ? -8.305 1.754 -19.193 1.00 77.88 184 LYS A O 1
ATOM 1454 N N . GLU A 1 185 ? -10.455 1.994 -18.537 1.00 62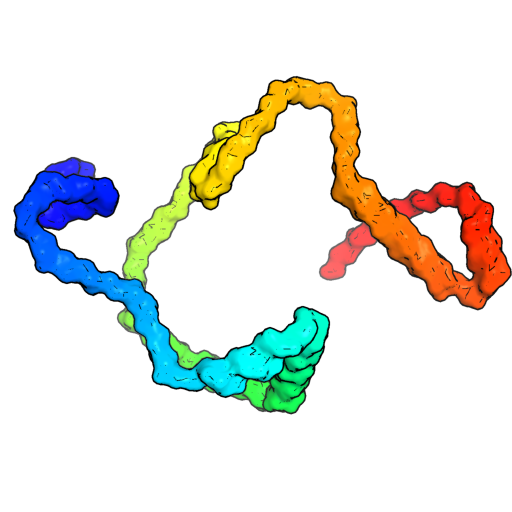.94 185 GLU A N 1
ATOM 1455 C CA . GLU A 1 185 ? -10.633 0.645 -17.996 1.00 62.94 185 GLU A CA 1
ATOM 1456 C C . GLU A 1 185 ? -10.848 -0.302 -19.180 1.00 62.94 185 GLU A C 1
ATOM 1458 O O . GLU A 1 185 ? -11.757 -0.071 -19.985 1.00 62.94 185 GLU A O 1
ATOM 1463 N N . ASP A 1 186 ? -9.962 -1.290 -19.310 1.00 55.69 186 ASP A N 1
ATOM 1464 C CA . ASP A 1 186 ? -10.146 -2.460 -20.177 1.00 55.69 186 ASP A CA 1
ATOM 1465 C C . ASP A 1 186 ? -10.947 -3.540 -19.433 1.00 55.69 186 ASP A C 1
ATOM 1467 O O . ASP A 1 186 ? -10.691 -3.733 -18.220 1.00 55.69 186 ASP A O 1
#

pLDDT: mean 70.12, std 14.14, range [38.38, 93.81]

Organism: Campylobacter jejuni (NCBI:txid197)

Secondary structure (DSSP, 8-state):
--GGGS-TT---TT----SS---------------SSSTTTHHHHTTS-HHHHHHHHHHHHHHHHHHS-HHHHHHHHHTTTSS-SS-TTT--------------GGGTTT--HHHHHHHHT------------------HHHHHHHHHHHHHHHHHHHHH---HHHHHHHHT--------------

Foldseek 3Di:
DPPVPDDPPDDDPPDDDPDDDDPPDPPVVPPPDPPDDPPVVCVPLVPDDPVVNVVVVVVVVVVVVVVPDVVVVVVVVVVCPVDPPDDVVVPPPPVPVPPPPPDDPCVVVPDDPQNVCVVVVHDRDPDPDDPPPPDPPPPVVVVVVVVVVVVVVLVVVLVVDPDPVVSVVVVPDPDDDDDDDDDDDD

Sequence (186 aa):
MDFDDLPEDAEFLGQAKYNEESEEVLEEFTPVVEEDVQDEMDDFTSNLSTQDQIKEELAQLDELDYGIDSDNSSKVLEDFKDEPILDDKELETNEEEVVVPNLNISDFDTLKESDIQEALGEEILEKNEEPIVSDVTKDDNSEEIVNELSQSIAGAITSSIKDDTLKAALKGMNMNININISFKED

Radius of gyration: 31.35 Å; chains: 1; bounding box: 61×65×79 Å

=== Feature glossary ===
Legend for the data blocks above and below:

— What the protein is —

Sequence gives the chain of amino acids in standard one-letter code (A=alanine, C=cysteine, …, Y=tyrosine), read N→C. It is the only feature that is directly encoded by the gene; all structural features are derived from the folded form of this sequence.

The annotation block draws on four external resources. InterPro: which protein families and domains the sequence belongs to. GO: standardized terms for what the protein does, what process it participates in, and where in the cell it acts. CATH: which structural fold it has in the CATH hierarchy. Organism: the species of origin.

— Where its atoms are —

Atomic coordinates in PDBx/mmCIF format — the same representation the Protein Data Bank distributes. Each line of the _atom_site loop places one backbone atom in Cartesian space (units: ångströms, origin: arbitrary).

Six rendered views show the 3D structure from the faces of a cube — i.e. along ±x, ±y, ±z. Rendering representation is drawn randomly per protein from cartoon (secondary-structure ribbons), sticks (backbone bonds), or molecular surface; coloring is either N→C rainbow (blue at the N-terminus through red at the C-terminus) or one color per chain.

— Local backbone conformation —

DSSP 8-state secondary structure assigns each residue one of H (α-helix), G (3₁₀-helix), I (π-helix), E (extended β-strand), B (isolated β-bridge), T (hydrogen-bonded turn), S (bend), or '-' (coil). The assignment is computed from backbone hydrogen-bond geometry via the Kabsch–Sander algorithm.

P-SEA three-state annotation labels each residue as helix, strand, or coil based purely on the geometry of the Cα trace. It serves as a fallback when the full backbone (and thus DSSP) is unavailable.

φ (phi) and ψ (psi) are the two rotatable backbone dihedrals per residue: φ is the C(i-1)–N–Cα–C torsion, ψ is the N–Cα–C–N(i+1) torsion, both in degrees on (−180°, 180°]. α-helical residues cluster near (−60°, −45°); β-strand residues near (−120°, +130°). A Ramachandran plot is simply a scatter of (φ, ψ) for every residue.

— Global shape and packing —

Radius of gyration (Rg) is the root-mean-square distance of Cα atoms from their centroid — a single number for overall size and compactness. A globular domain of N residues has Rg ≈ 2.2·N^0.38 Å; an extended or disordered chain has a much larger Rg. The Cα contact count is the number of residue pairs whose Cα atoms are within 8 Å and are more than four positions apart in sequence — a standard proxy for tertiary packing density. The bounding box is the smallest axis-aligned box enclosing all Cα atoms.

Accessible surface area quantifies burial. A residue with SASA near zero is packed into the hydrophobic core; one with SASA >100 Å² sits on the surface. Computed here via the Shrake–Rupley numerical algorithm with a 1.4 Å probe.

The contact map is a binary N×N matrix image: pixel (i, j) is dark where Cα_i and Cα_j are within 8 Å and |i−j|>4. Because the |i−j|>4 filter removes local helical contacts, off-diagonal stripes parallel to the main diagonal indicate parallel β-sheets; stripes perpendicular to it indicate antiparallel β-sheets. The Ramachandran plot scatters every residue's (φ, ψ) pair against the sterically allowed regions. The PAE heatmap renders the predicted-aligned-error matrix.

— Structural neighborhood —

A 3Di character summarizes, for each residue, the relative orientation of the Cα frame of its nearest spatial neighbor. Because it encodes fold topology rather than chemistry, 3Di alignments detect remote structural similarity that sequence alignment misses.

Structural nearest neighbors (via Foldseek easy-search vs the PDB). Reported per hit: target PDB id, E-value, and alignment TM-score. A TM-score above ~0.5 is the conventional threshold for 'same fold'.

— Confidence and disorder —

For AlphaFold models, the B-factor field carries pLDDT — the model's own estimate of local accuracy on a 0–100 scale. Regions with pLDDT<50 should be treated as essentially unmodeled; they often correspond to intrinsically disordered segments.

B-factor (Debye–Waller factor) reflects atomic displacement in the crystal lattice. It is an experimental observable (units Å²), not a prediction; low values mean the atom is pinned down, high values mean it moves or is heterogeneous across the crystal.

Predicted Aligned Error (PAE) is an AlphaFold confidence matrix: entry (i, j) is the expected error in the position of residue j, in ångströms, when the prediction is superimposed on the true structure at residue i. Low PAE within a block of residues means that block is internally rigid and well-predicted; high PAE between two blocks means their relative placement is uncertain even if each block individually is confident.